Protein AF-0000000070992377 (afdb_homodimer)

Structure (mmCIF, N/CA/C/O backbone):
data_AF-0000000070992377-model_v1
#
loop_
_entity.id
_entity.type
_entity.pdbx_description
1 polymer 'GRF-type domain-containing protein'
#
loop_
_atom_site.group_PDB
_atom_site.id
_atom_site.type_symbol
_atom_site.label_atom_id
_atom_site.label_alt_id
_atom_site.label_comp_id
_atom_site.label_asym_id
_atom_site.label_entity_id
_atom_site.label_seq_id
_atom_site.pdbx_PDB_ins_code
_atom_site.Cartn_x
_atom_site.Cartn_y
_atom_site.Cartn_z
_atom_site.occupancy
_atom_site.B_iso_or_equiv
_atom_site.auth_seq_id
_atom_site.auth_comp_id
_atom_site.auth_asym_id
_atom_site.auth_atom_id
_atom_site.pdbx_PDB_model_num
ATOM 1 N N . MET A 1 1 ? 12.07 13.273 -3.123 1 28.05 1 MET A N 1
ATOM 2 C CA . MET A 1 1 ? 12.43 13.891 -1.848 1 28.05 1 MET A CA 1
ATOM 3 C C . MET A 1 1 ? 12.305 15.406 -1.925 1 28.05 1 MET A C 1
ATOM 5 O O . MET A 1 1 ? 13.133 16.078 -2.551 1 28.05 1 MET A O 1
ATOM 9 N N . THR A 1 2 ? 11.023 15.938 -2.123 1 35.53 2 THR A N 1
ATOM 10 C CA . THR A 1 2 ? 10.797 17.375 -2.232 1 35.53 2 THR A CA 1
ATOM 11 C C . THR A 1 2 ? 11.508 18.125 -1.11 1 35.53 2 THR A C 1
ATOM 13 O O . THR A 1 2 ? 11.422 17.734 0.056 1 35.53 2 THR A O 1
ATOM 16 N N . THR A 1 3 ? 12.57 18.781 -1.273 1 34.06 3 THR A N 1
ATOM 17 C CA . THR A 1 3 ? 13.352 19.625 -0.385 1 34.06 3 THR A CA 1
ATOM 18 C C . THR A 1 3 ? 12.492 20.75 0.182 1 34.06 3 THR A C 1
ATOM 20 O O . THR A 1 3 ? 12.023 21.625 -0.562 1 34.06 3 THR A O 1
ATOM 23 N N . ILE A 1 4 ? 11.578 20.578 1.104 1 41.09 4 ILE A N 1
ATOM 24 C CA . ILE A 1 4 ? 10.922 21.625 1.866 1 41.09 4 ILE A CA 1
ATOM 25 C C . ILE A 1 4 ? 11.906 22.75 2.143 1 41.09 4 ILE A C 1
ATOM 27 O O . ILE A 1 4 ? 13.062 22.516 2.482 1 41.09 4 ILE A O 1
ATOM 31 N N . PRO A 1 5 ? 11.711 23.938 1.721 1 43.41 5 PRO A N 1
ATOM 32 C CA . PRO A 1 5 ? 12.625 24.984 2.168 1 43.41 5 PRO A CA 1
ATOM 33 C C . PRO A 1 5 ? 13.023 24.844 3.635 1 43.41 5 PRO A C 1
ATOM 35 O O . PRO A 1 5 ? 12.164 24.641 4.496 1 43.41 5 PRO A O 1
ATOM 38 N N . ARG A 1 6 ? 14.188 24.219 3.922 1 46.28 6 ARG A N 1
ATOM 39 C CA . ARG A 1 6 ? 14.844 24.203 5.227 1 46.28 6 ARG A CA 1
ATOM 40 C C . ARG A 1 6 ? 14.773 25.578 5.887 1 46.28 6 ARG A C 1
ATOM 42 O O . ARG A 1 6 ? 15.43 26.531 5.434 1 46.28 6 ARG A O 1
ATOM 49 N N . ARG A 1 7 ? 13.594 26.172 6.297 1 50.59 7 ARG A N 1
ATOM 50 C CA . ARG A 1 7 ? 13.727 27.328 7.18 1 50.59 7 ARG A CA 1
ATOM 51 C C . ARG A 1 7 ? 15.062 27.312 7.91 1 50.59 7 ARG A C 1
ATOM 53 O O . ARG A 1 7 ? 15.57 26.25 8.266 1 50.59 7 ARG A O 1
ATOM 60 N N . LYS A 1 8 ? 15.852 28.359 7.766 1 54.19 8 LYS A N 1
ATOM 61 C CA . LYS A 1 8 ? 17.125 28.641 8.43 1 54.19 8 LYS A CA 1
ATOM 62 C C . LYS A 1 8 ? 17.109 28.094 9.859 1 54.19 8 LYS A C 1
ATOM 64 O O . LYS A 1 8 ? 16.438 28.641 10.734 1 54.19 8 LYS A O 1
ATOM 69 N N . THR A 1 9 ? 16.969 26.875 9.992 1 58.72 9 THR A N 1
ATOM 70 C CA . THR A 1 9 ? 17.109 26.359 11.352 1 58.72 9 THR A CA 1
ATOM 71 C C . THR A 1 9 ? 18.312 27.016 12.039 1 58.72 9 THR A C 1
ATOM 73 O O . THR A 1 9 ? 19.406 27.031 11.492 1 58.72 9 THR A O 1
ATOM 76 N N . SER A 1 10 ? 18 28.016 12.758 1 67.88 10 SER A N 1
ATOM 77 C CA . SER A 1 10 ? 19.016 28.656 13.586 1 67.88 10 SER A CA 1
ATOM 78 C C . SER A 1 10 ? 19.922 27.625 14.242 1 67.88 10 SER A C 1
ATOM 80 O O . SER A 1 10 ? 19.484 26.531 14.609 1 67.88 10 SER A O 1
ATOM 82 N N . PHE A 1 11 ? 21.188 27.766 13.992 1 79.19 11 PHE A N 1
ATOM 83 C CA . PHE A 1 11 ? 22.25 26.969 14.594 1 79.19 11 PHE A CA 1
ATOM 84 C C . PHE A 1 11 ? 22.406 27.297 16.078 1 79.19 11 PHE A C 1
ATOM 86 O O . PHE A 1 11 ? 22.531 28.469 16.453 1 79.19 11 PHE A O 1
ATOM 93 N N . HIS A 1 12 ? 21.953 26.297 16.922 1 90.38 12 HIS A N 1
ATOM 94 C CA . HIS A 1 12 ? 22.156 26.453 18.344 1 90.38 12 HIS A CA 1
ATOM 95 C C . HIS A 1 12 ? 23.297 25.562 18.844 1 90.38 12 HIS A C 1
ATOM 97 O O . HIS A 1 12 ? 23.641 24.578 18.203 1 90.38 12 HIS A O 1
ATOM 103 N N . ILE A 1 13 ? 23.969 26.016 19.859 1 93.88 13 ILE A N 1
ATOM 104 C CA . ILE A 1 13 ? 25 25.234 20.547 1 93.88 13 ILE A CA 1
ATOM 105 C C . ILE A 1 13 ? 24.422 24.641 21.828 1 93.88 13 ILE A C 1
ATOM 107 O O . ILE A 1 13 ? 23.766 25.344 22.609 1 93.88 13 ILE A O 1
ATOM 111 N N . CYS A 1 14 ? 24.594 23.344 21.938 1 95.62 14 CYS A N 1
ATOM 112 C CA . CYS A 1 14 ? 24.031 22.703 23.125 1 95.62 14 CYS A CA 1
ATOM 113 C C . CYS A 1 14 ? 24.922 22.891 24.328 1 95.62 14 CYS A C 1
ATOM 115 O O . CYS A 1 14 ? 25.891 23.672 24.281 1 95.62 14 CYS A O 1
ATOM 117 N N . LYS A 1 15 ? 24.531 22.25 25.5 1 95.19 15 LYS A N 1
ATOM 118 C CA . LYS A 1 15 ? 25.25 22.422 26.766 1 95.19 15 LYS A CA 1
ATOM 119 C C . LYS A 1 15 ? 26.625 21.781 26.703 1 95.19 15 LYS A C 1
ATOM 121 O O . LYS A 1 15 ? 27.516 22.125 27.484 1 95.19 15 LYS A O 1
ATOM 126 N N . CYS A 1 16 ? 26.859 20.828 25.781 1 95.31 16 CYS A N 1
ATOM 127 C CA . CYS A 1 16 ? 28.141 20.156 25.609 1 95.31 16 CYS A CA 1
ATOM 128 C C . CYS A 1 16 ? 29.109 21 24.812 1 95.31 16 CYS A C 1
ATOM 13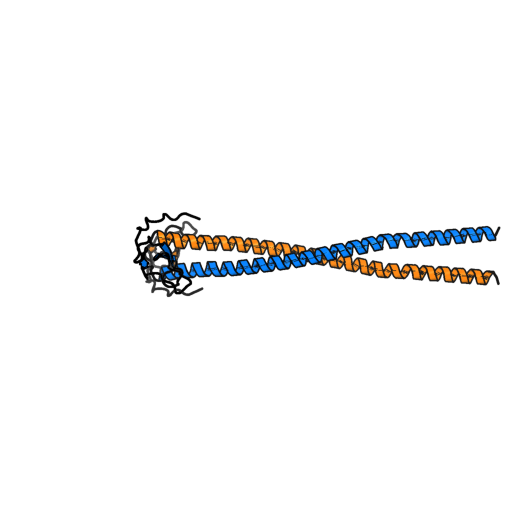0 O O . CYS A 1 16 ? 30.312 20.75 24.812 1 95.31 16 CYS A O 1
ATOM 132 N N . GLY A 1 17 ? 28.625 22.016 24.109 1 94.75 17 GLY A N 1
ATOM 133 C CA . GLY A 1 17 ? 29.469 22.875 23.297 1 94.75 17 GLY A CA 1
ATOM 134 C C . GLY A 1 17 ? 29.484 22.484 21.828 1 94.75 17 GLY A C 1
ATOM 135 O O . GLY A 1 17 ? 30.344 22.938 21.078 1 94.75 17 GLY A O 1
ATOM 136 N N . TYR A 1 18 ? 28.562 21.656 21.422 1 94.38 18 TYR A N 1
ATOM 137 C CA . TYR A 1 18 ? 28.484 21.219 20.047 1 94.38 18 TYR A CA 1
ATOM 138 C C . TYR A 1 18 ? 27.234 21.75 19.375 1 94.38 18 TYR A C 1
ATOM 140 O O . TYR A 1 18 ? 26.266 22.125 20.047 1 94.38 18 TYR A O 1
ATOM 148 N N . PRO A 1 19 ? 27.328 21.938 18.062 1 94.38 19 PRO A N 1
ATOM 149 C CA . PRO A 1 19 ? 26.094 22.297 17.344 1 94.38 19 PRO A CA 1
ATOM 150 C C . PRO A 1 19 ? 24.969 21.281 17.547 1 94.38 19 PRO A C 1
ATOM 152 O O . PRO A 1 19 ? 25.234 20.078 17.609 1 94.38 19 PRO A O 1
ATOM 155 N N . THR A 1 20 ? 23.734 21.734 17.656 1 95.19 20 THR A N 1
ATOM 156 C CA . THR A 1 20 ? 22.578 20.875 17.875 1 95.19 20 THR A CA 1
ATOM 157 C C . THR A 1 20 ? 22.188 20.156 16.578 1 95.19 20 THR A C 1
ATOM 159 O O . THR A 1 20 ? 22.625 20.547 15.492 1 95.19 20 THR A O 1
ATOM 162 N N . SER A 1 21 ? 21.5 19.047 16.75 1 93.81 21 SER A N 1
ATOM 163 C CA . SER A 1 21 ? 20.953 18.312 15.625 1 93.81 21 SER A CA 1
ATOM 164 C C . SER A 1 21 ? 19.484 18.656 15.422 1 93.81 21 SER A C 1
ATOM 166 O O . SER A 1 21 ? 18.75 18.859 16.391 1 93.81 21 SER A O 1
ATOM 168 N N . ASN A 1 22 ? 19.125 18.766 14.109 1 93.38 22 ASN A N 1
ATOM 169 C CA . ASN A 1 22 ? 17.719 18.938 13.758 1 93.38 22 ASN A CA 1
ATOM 170 C C . ASN A 1 22 ? 17.016 17.594 13.648 1 93.38 22 ASN A C 1
ATOM 172 O O . ASN A 1 22 ? 17.359 16.766 12.789 1 93.38 22 ASN A O 1
ATOM 176 N N . LEU A 1 23 ? 16.016 17.406 14.539 1 93.75 23 LEU A N 1
ATOM 177 C CA . LEU A 1 23 ? 15.289 16.141 14.586 1 93.75 23 LEU A CA 1
ATOM 178 C C . LEU A 1 23 ? 13.797 16.359 14.375 1 93.75 23 LEU A C 1
ATOM 180 O O . LEU A 1 23 ? 13.32 17.5 14.422 1 93.75 23 LEU A O 1
ATOM 184 N N . THR A 1 24 ? 13.109 15.297 14.086 1 94.88 24 THR A N 1
ATOM 185 C CA . THR A 1 24 ? 11.664 15.344 13.875 1 94.88 24 THR A CA 1
ATOM 186 C C . THR A 1 24 ? 10.945 14.43 14.859 1 94.88 24 THR A C 1
ATOM 188 O O . THR A 1 24 ? 11.344 13.273 15.055 1 94.88 24 THR A O 1
ATOM 191 N N . SER A 1 25 ? 9.969 14.93 15.531 1 95.06 25 SER A N 1
ATOM 192 C CA . SER A 1 25 ? 9.172 14.164 16.484 1 95.06 25 SER A CA 1
ATOM 193 C C . SER A 1 25 ? 8.18 13.25 15.758 1 95.06 25 SER A C 1
ATOM 195 O O . SER A 1 25 ? 7.559 13.656 14.773 1 95.06 25 SER A O 1
ATOM 197 N N . TRP A 1 26 ? 7.977 12.094 16.266 1 93.81 26 TRP A N 1
ATOM 198 C CA . TRP A 1 26 ? 7.074 11.117 15.68 1 93.81 26 TRP A CA 1
ATOM 199 C C . TRP A 1 26 ? 6.027 10.656 16.688 1 93.81 26 TRP A C 1
ATOM 201 O O . TRP A 1 26 ? 5.34 9.656 16.469 1 93.81 26 TRP A O 1
ATOM 211 N N . THR A 1 27 ? 5.902 11.43 17.734 1 94.25 27 THR A N 1
ATOM 212 C CA . THR A 1 27 ? 4.918 11.094 18.75 1 94.25 27 THR A CA 1
ATOM 213 C C . THR A 1 27 ? 3.523 11.547 18.328 1 94.25 27 THR A C 1
ATOM 215 O O . THR A 1 27 ? 3.385 12.445 17.5 1 94.25 27 THR A O 1
ATOM 218 N N . LYS A 1 28 ? 2.434 11.055 18.953 1 95.88 28 LYS A N 1
ATOM 219 C CA . LYS A 1 28 ? 1.05 11.414 18.672 1 95.88 28 LYS A CA 1
ATOM 220 C C . LYS A 1 28 ? 0.75 12.844 19.109 1 95.88 28 LYS A C 1
ATOM 222 O O . LYS A 1 28 ? -0.111 13.508 18.531 1 95.88 28 LYS A O 1
ATOM 227 N N . GLN A 1 29 ? 1.412 13.297 20.047 1 96.25 29 GLN A N 1
ATOM 228 C CA . GLN A 1 29 ? 1.166 14.617 20.625 1 96.25 29 GLN A CA 1
ATOM 229 C C . GLN A 1 29 ? 1.829 15.711 19.781 1 96.25 29 GLN A C 1
ATOM 231 O O . GLN A 1 29 ? 1.324 16.828 19.703 1 96.25 29 GLN A O 1
ATOM 236 N N . HIS A 1 30 ? 2.955 15.461 19.203 1 96.44 30 HIS A N 1
ATOM 237 C CA . HIS A 1 30 ? 3.701 16.422 18.391 1 96.44 30 HIS A CA 1
ATOM 238 C C . HIS A 1 30 ? 4.156 15.781 17.078 1 96.44 30 HIS A C 1
ATOM 240 O O . HIS A 1 30 ? 5.355 15.711 16.812 1 96.44 30 HIS A O 1
ATOM 246 N N . PRO A 1 31 ? 3.244 15.398 16.266 1 96.38 31 PRO A N 1
ATOM 247 C CA . PRO A 1 31 ? 3.611 14.648 15.062 1 96.38 31 PRO A CA 1
ATOM 248 C C . PRO A 1 31 ? 4.344 15.5 14.031 1 96.38 31 PRO A C 1
ATOM 250 O O . PRO A 1 31 ? 3.848 16.562 13.633 1 96.38 31 PRO A O 1
ATOM 253 N N . ARG A 1 32 ? 5.492 15.078 13.68 1 96.19 32 ARG A N 1
ATOM 254 C CA . ARG A 1 32 ? 6.277 15.625 12.578 1 96.19 32 ARG A CA 1
ATOM 255 C C . ARG A 1 32 ? 6.801 17.016 12.914 1 96.19 32 ARG A C 1
ATOM 257 O O . ARG A 1 32 ? 7.152 17.781 12.016 1 96.19 32 ARG A O 1
ATOM 264 N N . ARG A 1 33 ? 6.723 17.375 14.188 1 95.69 33 ARG A N 1
ATOM 265 C CA . ARG A 1 33 ? 7.246 18.672 14.617 1 95.69 33 ARG A CA 1
ATOM 266 C C . ARG A 1 33 ? 8.766 18.625 14.742 1 95.69 33 ARG A C 1
ATOM 268 O O . ARG A 1 33 ? 9.32 17.688 15.312 1 95.69 33 ARG A O 1
ATOM 275 N N . ARG A 1 34 ? 9.336 19.641 14.312 1 94.75 34 ARG A N 1
ATOM 276 C CA . ARG A 1 34 ? 10.797 19.672 14.336 1 94.75 34 ARG A CA 1
ATOM 277 C C . ARG A 1 34 ? 11.312 20.297 15.633 1 94.75 34 ARG A C 1
ATOM 279 O O . ARG A 1 34 ? 10.672 21.188 16.188 1 94.75 34 ARG A O 1
ATOM 286 N N . PHE A 1 35 ? 12.461 19.734 16.047 1 95.06 35 PHE A N 1
ATOM 287 C CA . PHE A 1 35 ? 13.109 20.266 17.234 1 95.06 35 PHE A CA 1
ATOM 288 C C . PHE A 1 35 ? 14.625 20.094 17.156 1 95.06 35 PHE A C 1
ATOM 290 O O . PHE A 1 35 ? 15.125 19.344 16.312 1 95.06 35 PHE A O 1
ATOM 297 N N . GLN A 1 36 ? 15.32 20.844 17.875 1 95.75 36 GLN A N 1
ATOM 298 C CA . GLN A 1 36 ? 16.781 20.766 18 1 95.75 36 GLN A CA 1
ATOM 299 C C . GLN A 1 36 ? 17.172 20.141 19.328 1 95.75 36 GLN A C 1
ATOM 301 O O . GLN A 1 36 ? 16.562 20.422 20.359 1 95.75 36 GLN A O 1
ATOM 306 N N . ALA A 1 37 ? 18.141 19.266 19.188 1 95.44 37 ALA A N 1
ATOM 307 C CA . ALA A 1 37 ? 18.641 18.594 20.391 1 95.44 37 ALA A CA 1
ATOM 308 C C . ALA A 1 37 ? 20.125 18.266 20.266 1 95.44 37 ALA A C 1
ATOM 310 O O . ALA A 1 37 ? 20.719 18.469 19.203 1 95.44 37 ALA A O 1
ATOM 311 N N . CYS A 1 38 ? 20.562 17.828 21.438 1 95.94 38 CYS A N 1
ATOM 312 C CA . CYS A 1 38 ? 21.953 17.422 21.484 1 95.94 38 CYS A CA 1
ATOM 313 C C . CYS A 1 38 ? 22.234 16.328 20.453 1 95.94 38 CYS A C 1
ATOM 315 O O . CYS A 1 38 ? 21.375 15.492 20.188 1 95.94 38 CYS A O 1
ATOM 317 N N . GLN A 1 39 ? 23.406 16.422 19.938 1 93.31 39 GLN A N 1
ATOM 318 C CA . GLN A 1 39 ? 23.766 15.453 18.906 1 93.31 39 GLN A CA 1
ATOM 319 C C . GLN A 1 39 ? 23.766 14.031 19.469 1 93.31 39 GLN A C 1
ATOM 321 O O . GLN A 1 39 ? 23.672 13.062 18.703 1 93.31 39 GLN A O 1
ATOM 326 N N . PHE A 1 40 ? 23.828 13.867 20.734 1 93.19 40 PHE A N 1
ATOM 327 C CA . PHE A 1 40 ? 23.828 12.555 21.359 1 93.19 40 PHE A CA 1
ATOM 328 C C . PHE A 1 40 ? 22.422 12.148 21.766 1 93.19 40 PHE A C 1
ATOM 330 O O . PHE A 1 40 ? 22.234 11.156 22.469 1 93.19 40 PHE A O 1
ATOM 337 N N . TYR A 1 41 ? 21.484 12.914 21.391 1 93.88 41 TYR A N 1
ATOM 338 C CA . TYR A 1 41 ? 20.078 12.594 21.609 1 93.88 41 TYR A CA 1
ATOM 339 C C . TYR A 1 41 ? 19.641 11.406 20.75 1 93.88 41 TYR A C 1
ATOM 341 O O . TYR A 1 41 ? 19.859 11.406 19.531 1 93.88 41 TYR A O 1
ATOM 349 N N . GLU A 1 42 ? 19.125 10.438 21.344 1 91 42 GLU A N 1
ATOM 350 C CA . GLU A 1 42 ? 18.594 9.281 20.625 1 91 42 GLU A CA 1
ATOM 351 C C . GLU A 1 42 ? 17.094 9.109 20.875 1 91 42 GLU A C 1
ATOM 353 O O . GLU A 1 42 ? 16.688 8.758 21.984 1 91 42 GLU A O 1
ATOM 358 N N . GLN A 1 43 ? 16.219 9.328 19.859 1 86.5 43 GLN A N 1
ATOM 359 C CA . GLN A 1 43 ? 14.766 9.352 19.969 1 86.5 43 GLN A CA 1
ATOM 360 C C . GLN A 1 43 ? 14.227 7.988 20.391 1 86.5 43 GLN A C 1
ATOM 362 O O . GLN A 1 43 ? 13.25 7.906 21.141 1 86.5 43 GLN A O 1
ATOM 367 N N . ASP A 1 44 ? 14.852 6.961 19.969 1 87.06 44 ASP A N 1
ATOM 368 C CA . ASP A 1 44 ? 14.336 5.617 20.203 1 87.06 44 ASP A CA 1
ATOM 369 C C . ASP A 1 44 ? 14.93 5.027 21.484 1 87.06 44 ASP A C 1
ATOM 371 O O . ASP A 1 44 ? 14.656 3.877 21.828 1 87.06 44 ASP A O 1
ATOM 375 N N . THR A 1 45 ? 15.75 5.785 22.109 1 88.31 45 THR A N 1
ATOM 376 C CA . THR A 1 45 ? 16.375 5.336 23.359 1 88.31 45 THR A CA 1
ATOM 377 C C . THR A 1 45 ? 16.156 6.352 24.469 1 88.31 45 THR A C 1
ATOM 379 O O . THR A 1 45 ? 15.469 7.359 24.281 1 88.31 45 THR A O 1
ATOM 382 N N . ASP A 1 46 ? 16.641 6.004 25.688 1 89 46 ASP A N 1
ATOM 383 C CA . ASP A 1 46 ? 16.516 6.914 26.828 1 89 46 ASP A CA 1
ATOM 384 C C . ASP A 1 46 ? 17.672 7.91 26.859 1 89 46 ASP A C 1
ATOM 386 O O . ASP A 1 46 ? 17.75 8.758 27.75 1 89 46 ASP A O 1
ATOM 390 N N . SER A 1 47 ? 18.484 7.934 25.906 1 90.44 47 SER A N 1
ATOM 391 C CA . SER A 1 47 ? 19.625 8.844 25.875 1 90.44 47 SER A CA 1
ATOM 392 C C . SER A 1 47 ? 19.219 10.211 25.344 1 90.44 47 SER A C 1
ATOM 394 O O . SER A 1 47 ? 18.719 10.328 24.219 1 90.44 47 SER A O 1
ATOM 396 N N . ARG A 1 48 ? 19.5 11.266 26.219 1 91.5 48 ARG A N 1
ATOM 397 C CA . ARG A 1 48 ? 19.078 12.609 25.844 1 91.5 48 ARG A CA 1
ATOM 398 C C . ARG A 1 48 ? 20.281 13.547 25.734 1 91.5 48 ARG A C 1
ATOM 400 O O . ARG A 1 48 ? 20.109 14.758 25.562 1 91.5 48 ARG A O 1
ATOM 407 N N . GLY A 1 49 ? 21.453 12.969 25.828 1 93.25 49 GLY A N 1
ATOM 408 C CA . GLY A 1 49 ? 22.641 13.805 25.812 1 93.25 49 GLY A CA 1
ATOM 409 C C . GLY A 1 49 ? 22.688 14.766 27 1 93.25 49 GLY A C 1
ATOM 410 O O . GLY A 1 49 ? 22.594 14.352 28.141 1 93.25 49 GLY A O 1
ATOM 411 N N . CYS A 1 50 ? 22.922 16.031 26.703 1 95.75 50 CYS A N 1
ATOM 412 C CA . CYS A 1 50 ? 23 17.016 27.766 1 95.75 50 CYS A CA 1
ATOM 413 C C . CYS A 1 50 ? 21.609 17.562 28.109 1 95.75 50 CYS A C 1
ATOM 415 O O . CYS A 1 50 ? 21.5 18.594 28.781 1 95.75 50 CYS A O 1
ATOM 417 N N . ASP A 1 51 ? 20.531 17.109 27.5 1 93.38 51 ASP A N 1
ATOM 418 C CA . ASP A 1 51 ? 19.125 17.422 27.766 1 93.38 51 ASP A CA 1
ATOM 419 C C . ASP A 1 51 ? 18.75 18.766 27.141 1 93.38 51 ASP A C 1
ATOM 421 O O . ASP A 1 51 ? 17.781 19.406 27.562 1 93.38 51 ASP A O 1
ATOM 425 N N . PHE A 1 52 ? 19.719 19.219 26.266 1 95.25 52 PHE A N 1
ATOM 426 C CA . PHE A 1 52 ? 19.297 20.391 25.5 1 95.25 52 PHE A CA 1
ATOM 427 C C . PHE A 1 52 ? 18.125 20.047 24.578 1 95.25 52 PHE A C 1
ATOM 429 O O . PHE A 1 52 ? 18.156 19.031 23.891 1 95.25 52 PHE A O 1
ATOM 436 N N . PHE A 1 53 ? 17.078 20.922 24.641 1 95.25 53 PHE A N 1
ATOM 437 C CA . PHE A 1 53 ? 15.906 20.672 23.828 1 95.25 53 PHE A CA 1
ATOM 438 C C . PHE A 1 53 ? 15.203 21.969 23.469 1 95.25 53 PHE A C 1
ATOM 440 O O . PHE A 1 53 ? 14.922 22.797 24.344 1 95.25 53 PHE A O 1
ATOM 447 N N . LYS A 1 54 ? 14.969 22.141 22.109 1 95.19 54 LYS A N 1
ATOM 448 C CA . LYS A 1 54 ? 14.266 23.344 21.656 1 95.19 54 LYS A CA 1
ATOM 449 C C . LYS A 1 54 ? 13.398 23.031 20.438 1 95.19 54 LYS A C 1
ATOM 451 O O . LYS A 1 54 ? 13.898 22.531 19.422 1 95.19 54 LYS A O 1
ATOM 456 N N . TRP A 1 55 ? 12.133 23.531 20.641 1 94.56 55 TRP A N 1
ATOM 457 C CA . TRP A 1 55 ? 11.25 23.359 19.5 1 94.56 55 TRP A CA 1
ATOM 458 C C . TRP A 1 55 ? 11.57 24.375 18.406 1 94.56 55 TRP A C 1
ATOM 460 O O . TRP A 1 55 ? 11.836 25.547 18.688 1 94.56 55 TRP A O 1
ATOM 470 N N . VAL A 1 56 ? 11.555 23.812 17.203 1 92.94 56 VAL A N 1
ATOM 471 C CA . VAL A 1 56 ? 11.758 24.688 16.031 1 92.94 56 VAL A CA 1
ATOM 472 C C . VAL A 1 56 ? 10.414 25.219 15.555 1 92.94 56 VAL A C 1
ATOM 474 O O . VAL A 1 56 ? 10.289 26.406 15.25 1 92.94 56 VAL A O 1
ATOM 477 N N . ASP A 1 57 ? 9.383 24.422 15.555 1 93.06 57 ASP A N 1
ATOM 478 C CA . ASP A 1 57 ? 8.078 24.75 14.984 1 93.06 57 ASP A CA 1
ATOM 479 C C . ASP A 1 57 ? 7.062 25.047 16.078 1 93.06 57 ASP A C 1
ATOM 481 O O . ASP A 1 57 ? 7.238 24.625 17.234 1 93.06 57 ASP A O 1
ATOM 485 N N . ILE A 1 58 ? 6.027 25.75 15.586 1 91.31 58 ILE A N 1
ATOM 486 C CA . ILE A 1 58 ? 4.938 26.031 16.516 1 91.31 58 ILE A CA 1
ATOM 487 C C . ILE A 1 58 ? 4.137 24.766 16.781 1 91.31 58 ILE A C 1
ATOM 489 O O . ILE A 1 58 ? 4.234 23.797 16.031 1 91.31 58 ILE A O 1
ATOM 493 N N . GLU A 1 59 ? 3.395 24.891 17.875 1 92.81 59 GLU A N 1
ATOM 494 C CA . GLU A 1 59 ? 2.559 23.734 18.219 1 92.81 59 GLU A CA 1
ATOM 495 C C . GLU A 1 59 ? 1.368 23.625 17.281 1 92.81 59 GLU A C 1
ATOM 497 O O . GLU A 1 59 ? 0.774 24.625 16.891 1 92.81 59 GLU A O 1
ATOM 502 N N . MET A 1 60 ? 0.969 22.5 17 1 93.62 60 MET A N 1
ATOM 503 C CA . MET A 1 60 ? -0.187 22.234 16.141 1 93.62 60 MET A CA 1
ATOM 504 C C . MET A 1 60 ? -1.48 22.281 16.953 1 93.62 60 MET A C 1
ATOM 506 O O . MET A 1 60 ? -1.482 21.984 18.141 1 93.62 60 MET A O 1
ATOM 510 N N . THR A 1 61 ? -2.551 22.625 16.188 1 93.31 61 THR A N 1
ATOM 511 C CA . THR A 1 61 ? -3.869 22.516 16.797 1 93.31 61 THR A CA 1
ATOM 512 C C . THR A 1 61 ? -4.305 21.062 16.906 1 93.31 61 THR A C 1
ATOM 514 O O . THR A 1 61 ? -3.693 20.172 16.312 1 93.31 61 THR A O 1
ATOM 517 N N . GLU A 1 62 ? -5.305 20.891 17.719 1 93.44 62 GLU A N 1
ATOM 518 C CA . GLU A 1 62 ? -5.773 19.516 17.953 1 93.44 62 GLU A CA 1
ATOM 519 C C . GLU A 1 62 ? -6.215 18.859 16.641 1 93.44 62 GLU A C 1
ATOM 521 O O . GLU A 1 62 ? -5.855 17.719 16.375 1 93.44 62 GLU A O 1
ATOM 526 N N . TRP A 1 63 ? -7.078 19.594 15.844 1 93.19 63 TRP A N 1
ATOM 527 C CA . TRP A 1 63 ? -7.551 19.016 14.586 1 93.19 63 TRP A CA 1
ATOM 528 C C . TRP A 1 63 ? -6.379 18.703 13.664 1 93.19 63 TRP A C 1
ATOM 530 O O . TRP A 1 63 ? -6.398 17.688 12.953 1 93.19 63 TRP A O 1
ATOM 540 N N . GLN A 1 64 ? -5.375 19.547 13.672 1 94.56 64 GLN A N 1
ATOM 541 C CA . GLN A 1 64 ? -4.211 19.297 12.828 1 94.56 64 GLN A CA 1
ATOM 542 C C . GLN A 1 64 ? -3.467 18.047 13.266 1 94.56 64 GLN A C 1
ATOM 544 O O . GLN A 1 64 ? -2.99 17.281 12.422 1 94.56 64 GLN A O 1
ATOM 549 N N . LYS A 1 65 ? -3.348 17.859 14.539 1 95.94 65 LYS A N 1
ATOM 550 C CA . LYS A 1 65 ? -2.75 16.641 15.07 1 95.94 65 LYS A CA 1
ATOM 551 C C . LYS A 1 65 ? -3.52 15.406 14.609 1 95.94 65 LYS A C 1
ATOM 553 O O . LYS A 1 65 ? -2.92 14.414 14.195 1 95.94 65 LYS A O 1
ATOM 558 N N . ASP A 1 66 ? -4.766 15.578 14.727 1 95.56 66 ASP A N 1
ATOM 559 C CA . ASP A 1 66 ? -5.617 14.453 14.336 1 95.56 66 ASP A CA 1
ATOM 560 C C . ASP A 1 66 ? -5.402 14.086 12.875 1 95.56 66 ASP A C 1
ATOM 562 O O . ASP A 1 66 ? -5.293 12.906 12.539 1 95.56 66 ASP A O 1
ATOM 566 N N . VAL A 1 67 ? -5.367 15.141 12.055 1 96.5 67 VAL A N 1
ATOM 567 C CA . VAL A 1 67 ? -5.188 14.914 10.625 1 96.5 67 VAL A CA 1
ATOM 568 C C . VAL A 1 67 ? -3.842 14.227 10.375 1 96.5 67 VAL A C 1
ATOM 570 O O . VAL A 1 67 ? -3.771 13.219 9.664 1 96.5 67 VAL A O 1
ATOM 573 N N . THR A 1 68 ? -2.814 14.742 10.906 1 97.5 68 THR A N 1
ATOM 574 C CA . THR A 1 68 ? -1.468 14.227 10.695 1 97.5 68 THR A CA 1
ATOM 575 C C . THR A 1 68 ? -1.354 12.789 11.211 1 97.5 68 THR A C 1
ATOM 577 O O . THR A 1 68 ? -0.84 11.914 10.516 1 97.5 68 THR A O 1
ATOM 580 N N . ASN A 1 69 ? -1.886 12.531 12.391 1 97.75 69 ASN A N 1
ATOM 581 C CA . ASN A 1 69 ? -1.845 11.188 12.977 1 97.75 69 ASN A CA 1
ATOM 582 C C . ASN A 1 69 ? -2.631 10.188 12.133 1 97.75 69 ASN A C 1
ATOM 584 O O . ASN A 1 69 ? -2.217 9.039 11.977 1 97.75 69 ASN A O 1
ATOM 588 N N . SER A 1 70 ? -3.742 10.594 11.641 1 97.88 70 SER A N 1
ATOM 589 C CA . SER A 1 70 ? -4.555 9.719 10.805 1 97.88 70 SER A CA 1
ATOM 590 C C . SER A 1 70 ? -3.82 9.344 9.523 1 97.88 70 SER A C 1
ATOM 592 O O . SER A 1 70 ? -3.818 8.18 9.109 1 97.88 70 SER A O 1
ATOM 594 N N . LEU A 1 71 ? -3.244 10.375 8.953 1 97.62 71 LEU A N 1
ATOM 595 C CA . LEU A 1 71 ? -2.502 10.133 7.719 1 97.62 71 LEU A CA 1
ATOM 596 C C . LEU A 1 71 ? -1.318 9.203 7.973 1 97.62 71 LEU A C 1
ATOM 598 O O . LEU A 1 71 ? -1.06 8.297 7.184 1 97.62 71 LEU A O 1
ATOM 602 N N . MET A 1 72 ? -0.654 9.438 9.031 1 97.81 72 MET A N 1
ATOM 603 C CA . MET A 1 72 ? 0.465 8.562 9.383 1 97.81 72 MET A CA 1
ATOM 604 C C . MET A 1 72 ? -0.007 7.133 9.602 1 97.81 72 MET A C 1
ATOM 606 O O . MET A 1 72 ? 0.662 6.184 9.195 1 97.81 72 MET A O 1
ATOM 610 N N . ALA A 1 73 ? -1.075 6.961 10.25 1 97.94 73 ALA A N 1
ATOM 611 C CA . ALA A 1 73 ? -1.644 5.633 10.461 1 97.94 73 ALA A CA 1
ATOM 612 C C . ALA A 1 73 ? -1.988 4.965 9.133 1 97.94 73 ALA A C 1
ATOM 614 O O . ALA A 1 73 ? -1.746 3.77 8.953 1 97.94 73 ALA A O 1
ATOM 615 N N . ASP A 1 74 ? -2.564 5.688 8.219 1 98.06 74 ASP A N 1
ATOM 616 C CA . ASP A 1 74 ? -2.891 5.168 6.891 1 98.06 74 ASP A CA 1
ATOM 617 C C . ASP A 1 74 ? -1.64 4.66 6.18 1 98.06 74 ASP A C 1
ATOM 619 O O . ASP A 1 74 ? -1.648 3.572 5.598 1 98.06 74 ASP A O 1
ATOM 623 N N . VAL A 1 75 ? -0.667 5.527 6.254 1 97.88 75 VAL A N 1
ATOM 624 C CA . VAL A 1 75 ? 0.59 5.172 5.605 1 97.88 75 VAL A CA 1
ATOM 625 C C . VAL A 1 75 ? 1.115 3.859 6.18 1 97.88 75 VAL A C 1
ATOM 627 O O . VAL A 1 75 ? 1.522 2.965 5.438 1 97.88 75 VAL A O 1
ATOM 630 N N . ASN A 1 76 ? 1.099 3.695 7.465 1 97.25 76 ASN A N 1
ATOM 631 C CA . ASN A 1 76 ? 1.619 2.504 8.125 1 97.25 76 ASN A CA 1
ATOM 632 C C . ASN A 1 76 ? 0.781 1.271 7.805 1 97.25 76 ASN A C 1
ATOM 634 O O . ASN A 1 76 ? 1.323 0.187 7.582 1 97.25 76 ASN A O 1
ATOM 638 N N . MET A 1 77 ? -0.469 1.438 7.801 1 97.94 77 MET A N 1
ATOM 639 C CA . MET A 1 77 ? -1.353 0.322 7.48 1 97.94 77 MET A CA 1
ATOM 640 C C . MET A 1 77 ? -1.125 -0.156 6.051 1 97.94 77 MET A C 1
ATOM 642 O O . MET A 1 77 ? -1.076 -1.36 5.793 1 97.94 77 MET A O 1
ATOM 646 N N . GLN A 1 78 ? -0.977 0.809 5.172 1 98.31 78 GLN A N 1
ATOM 647 C CA . GLN A 1 78 ? -0.737 0.455 3.777 1 98.31 78 GLN A CA 1
ATOM 648 C C . GLN A 1 78 ? 0.612 -0.239 3.609 1 98.31 78 GLN A C 1
ATOM 650 O O . GLN A 1 78 ? 0.753 -1.142 2.781 1 98.31 78 GLN A O 1
ATOM 655 N N . LYS A 1 79 ? 1.572 0.144 4.348 1 98.06 79 LYS A N 1
ATOM 656 C CA . LYS A 1 79 ? 2.877 -0.51 4.305 1 98.06 79 LYS A CA 1
ATOM 657 C C . LYS A 1 79 ? 2.77 -1.976 4.715 1 98.06 79 LYS A C 1
ATOM 659 O O . LYS A 1 79 ? 3.363 -2.85 4.078 1 98.06 79 LYS A O 1
ATOM 664 N N . ILE A 1 80 ? 2.023 -2.172 5.738 1 98.25 80 ILE A N 1
ATOM 665 C CA . ILE A 1 80 ? 1.813 -3.541 6.195 1 98.25 80 ILE A CA 1
ATOM 666 C C . ILE A 1 80 ? 1.107 -4.348 5.109 1 98.25 80 ILE A C 1
ATOM 668 O O . ILE A 1 80 ? 1.512 -5.469 4.797 1 98.25 80 ILE A O 1
ATOM 672 N N . GLU A 1 81 ? 0.086 -3.824 4.543 1 98.12 81 GLU A N 1
ATOM 673 C CA . GLU A 1 81 ? -0.652 -4.496 3.479 1 98.12 81 GLU A CA 1
ATOM 674 C C . GLU A 1 81 ? 0.252 -4.809 2.291 1 98.12 81 GLU A C 1
ATOM 676 O O . GLU A 1 81 ? 0.184 -5.898 1.722 1 98.12 81 GLU A O 1
ATOM 681 N N . LEU A 1 82 ? 0.975 -3.871 1.977 1 98.12 82 LEU A N 1
ATOM 682 C CA . LEU A 1 82 ? 1.896 -4.066 0.863 1 98.12 82 LEU A CA 1
ATOM 683 C C . LEU A 1 82 ? 2.852 -5.223 1.146 1 98.12 82 LEU A C 1
ATOM 685 O O . LEU A 1 82 ? 3.1 -6.055 0.271 1 98.12 82 LEU A O 1
ATOM 689 N N . ARG A 1 83 ? 3.357 -5.238 2.295 1 98 83 ARG A N 1
ATOM 690 C CA . ARG A 1 83 ? 4.266 -6.316 2.676 1 98 83 ARG A CA 1
ATOM 691 C C . ARG A 1 83 ? 3.572 -7.672 2.588 1 98 83 ARG A C 1
ATOM 693 O O . ARG A 1 83 ? 4.145 -8.633 2.072 1 98 83 ARG A O 1
ATOM 700 N N . MET A 1 84 ? 2.377 -7.73 3.062 1 98.5 84 MET A N 1
ATOM 701 C CA . MET A 1 84 ? 1.627 -8.984 3.039 1 98.5 84 MET A CA 1
ATOM 702 C C . MET A 1 84 ? 1.361 -9.43 1.606 1 98.5 84 MET A C 1
ATOM 704 O O . MET A 1 84 ? 1.507 -10.609 1.283 1 98.5 84 MET A O 1
ATOM 708 N N . LEU A 1 85 ? 1.047 -8.539 0.781 1 98.25 85 LEU A N 1
ATOM 709 C CA . LEU A 1 85 ? 0.761 -8.867 -0.611 1 98.25 85 LEU A CA 1
ATOM 710 C C . LEU A 1 85 ? 2.023 -9.328 -1.33 1 98.25 85 LEU A C 1
ATOM 712 O O . LEU A 1 85 ? 1.973 -10.242 -2.156 1 98.25 85 LEU A O 1
ATOM 716 N N . LYS A 1 86 ? 3.088 -8.711 -1.035 1 98.62 86 LYS A N 1
ATOM 717 C CA . LYS A 1 86 ? 4.355 -9.109 -1.639 1 98.62 86 LYS A CA 1
ATOM 718 C C . LYS A 1 86 ? 4.738 -10.531 -1.223 1 98.62 86 LYS A C 1
ATOM 720 O O . LYS A 1 86 ? 5.242 -11.305 -2.037 1 98.62 86 LYS A O 1
ATOM 725 N N . MET A 1 87 ? 4.477 -10.836 -0.024 1 98.62 87 MET A N 1
ATOM 726 C CA . MET A 1 87 ? 4.738 -12.188 0.451 1 98.62 87 MET A CA 1
ATOM 727 C C . MET A 1 87 ? 3.824 -13.195 -0.238 1 98.62 87 MET A C 1
ATOM 729 O O . MET A 1 87 ? 4.27 -14.273 -0.642 1 98.62 87 MET A O 1
ATOM 733 N N . GLU A 1 88 ? 2.566 -12.867 -0.314 1 98.56 88 GLU A N 1
ATOM 734 C CA . GLU A 1 88 ? 1.636 -13.742 -1.018 1 98.56 88 GLU A CA 1
ATOM 735 C C . GLU A 1 88 ? 2.072 -13.969 -2.463 1 98.56 88 GLU A C 1
ATOM 737 O O . GLU A 1 88 ? 2.023 -15.094 -2.965 1 98.56 88 GLU A O 1
ATOM 742 N N . LEU A 1 89 ? 2.449 -12.922 -3.072 1 98.62 89 LEU A N 1
ATOM 743 C CA . LEU A 1 89 ? 2.895 -13.008 -4.457 1 98.62 89 LEU A CA 1
ATOM 744 C C . LEU A 1 89 ? 4.094 -13.945 -4.582 1 98.62 89 LEU A C 1
ATOM 746 O O . LEU A 1 89 ? 4.152 -14.773 -5.496 1 98.62 89 LEU A O 1
ATOM 750 N N . ALA A 1 90 ? 5 -13.75 -3.721 1 98.62 90 ALA A N 1
ATOM 751 C CA . ALA A 1 90 ? 6.168 -14.625 -3.727 1 98.62 90 ALA A CA 1
ATOM 752 C C . ALA A 1 90 ? 5.766 -16.094 -3.543 1 98.62 90 ALA A C 1
ATOM 754 O O . ALA A 1 90 ? 6.293 -16.969 -4.223 1 98.62 90 ALA A O 1
ATOM 755 N N . ASP A 1 91 ? 4.832 -16.328 -2.654 1 98.62 91 ASP A N 1
ATOM 756 C CA . ASP A 1 91 ? 4.355 -17.688 -2.402 1 98.62 91 ASP A CA 1
ATOM 757 C C . ASP A 1 91 ? 3.701 -18.281 -3.648 1 98.62 91 ASP A C 1
ATOM 759 O O . ASP A 1 91 ? 3.984 -19.422 -4.023 1 98.62 91 ASP A O 1
ATOM 763 N N . VAL A 1 92 ? 2.883 -17.484 -4.246 1 98.69 92 VAL A N 1
ATOM 764 C CA . VAL A 1 92 ? 2.146 -17.984 -5.41 1 98.69 92 VAL A CA 1
ATOM 765 C C . VAL A 1 92 ? 3.111 -18.203 -6.57 1 98.69 92 VAL A C 1
ATOM 767 O O . VAL A 1 92 ? 2.963 -19.172 -7.328 1 98.69 92 VAL A O 1
ATOM 770 N N . LYS A 1 93 ? 4.078 -17.453 -6.727 1 98.62 93 LYS A N 1
ATOM 771 C CA . LYS A 1 93 ? 5.09 -17.641 -7.758 1 98.62 93 LYS A CA 1
ATOM 772 C C . LYS A 1 93 ? 5.879 -18.922 -7.52 1 98.62 93 LYS A C 1
ATOM 774 O O . LYS A 1 93 ? 6.203 -19.641 -8.469 1 98.62 93 LYS A O 1
ATOM 779 N N . GLY A 1 94 ? 6.148 -19.156 -6.262 1 98.62 94 GLY A N 1
ATOM 780 C CA . GLY A 1 94 ? 6.781 -20.422 -5.922 1 98.62 94 GLY A CA 1
ATOM 781 C C . GLY A 1 94 ? 5.949 -21.625 -6.297 1 98.62 94 GLY A C 1
ATOM 782 O O . GLY A 1 94 ? 6.465 -22.594 -6.871 1 98.62 94 GLY A O 1
ATOM 783 N N . GLU A 1 95 ? 4.711 -21.609 -5.965 1 98.25 95 GLU A N 1
ATOM 784 C CA . GLU A 1 95 ? 3.801 -22.688 -6.324 1 98.25 95 GLU A CA 1
ATOM 785 C C . GLU A 1 95 ? 3.746 -22.875 -7.836 1 98.25 95 GLU A C 1
ATOM 787 O O . GLU A 1 95 ? 3.752 -24.016 -8.32 1 98.25 95 GLU A O 1
ATOM 792 N N . LYS A 1 96 ? 3.668 -21.797 -8.531 1 98.56 96 LYS A N 1
ATOM 793 C CA . LYS A 1 96 ? 3.672 -21.844 -9.992 1 98.56 96 LYS A CA 1
ATOM 794 C C . LYS A 1 96 ? 4.934 -22.531 -10.508 1 98.56 96 LYS A C 1
ATOM 796 O O . LYS A 1 96 ? 4.871 -23.359 -11.422 1 98.56 96 LYS A O 1
ATOM 801 N N . GLY A 1 97 ? 6.008 -22.203 -9.953 1 98 97 GLY A N 1
ATOM 802 C CA . GLY A 1 97 ? 7.258 -22.844 -10.344 1 98 97 GLY A CA 1
ATOM 803 C C . GLY A 1 97 ? 7.258 -24.344 -10.109 1 98 97 GLY A C 1
ATOM 804 O O . GLY A 1 97 ? 7.746 -25.094 -10.953 1 98 97 GLY A O 1
ATOM 805 N N . CYS A 1 98 ? 6.734 -24.766 -9 1 97.56 98 CYS A N 1
ATOM 806 C CA . CYS A 1 98 ? 6.645 -26.188 -8.695 1 97.56 98 CYS A CA 1
ATOM 807 C C . CYS A 1 98 ? 5.762 -26.906 -9.703 1 97.56 98 CYS A C 1
ATOM 809 O O . CYS A 1 98 ? 6.102 -28 -10.164 1 97.56 98 CYS A O 1
ATOM 811 N N . LEU A 1 99 ? 4.723 -26.219 -10.055 1 97.94 99 LEU A N 1
ATOM 812 C CA . LEU A 1 99 ? 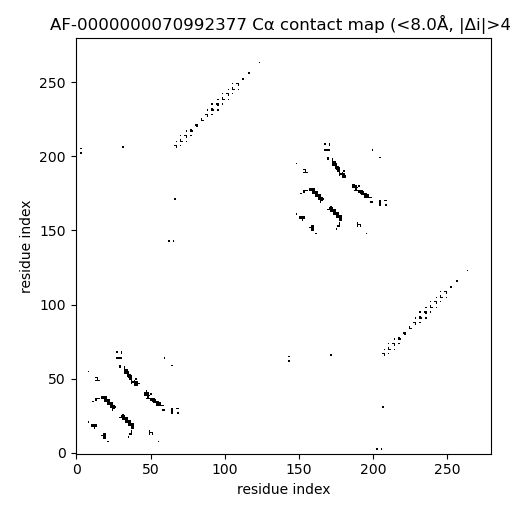3.811 -26.781 -11.039 1 97.94 99 LEU A CA 1
ATOM 813 C C . LEU A 1 99 ? 4.477 -26.891 -12.406 1 97.94 99 LEU A C 1
ATOM 815 O O . LEU A 1 99 ? 4.27 -27.859 -13.133 1 97.94 99 LEU A O 1
ATOM 819 N N . GLU A 1 100 ? 5.207 -25.906 -12.727 1 97.62 100 GLU A N 1
ATOM 820 C CA . GLU A 1 100 ? 5.93 -25.922 -14 1 97.62 100 GLU A CA 1
ATOM 821 C C . GLU A 1 100 ? 6.91 -27.078 -14.062 1 97.62 100 GLU A C 1
ATOM 823 O O . GLU A 1 100 ? 7.016 -27.766 -15.086 1 97.62 100 GLU A O 1
ATOM 828 N N . LEU A 1 101 ? 7.621 -27.344 -13.008 1 97.62 101 LEU A N 1
ATOM 829 C CA . LEU A 1 101 ? 8.555 -28.469 -12.945 1 97.62 101 LEU A CA 1
ATOM 830 C C . LEU A 1 101 ? 7.816 -29.797 -13.086 1 97.62 101 LEU A C 1
ATOM 832 O O . LEU A 1 101 ? 8.266 -30.688 -13.812 1 97.62 101 LEU A O 1
ATOM 836 N N . GLU A 1 102 ? 6.719 -29.922 -12.414 1 97.81 102 GLU A N 1
ATOM 837 C CA . GLU A 1 102 ? 5.91 -31.125 -12.531 1 97.81 102 GLU A CA 1
ATOM 838 C C . GLU A 1 102 ? 5.426 -31.328 -13.961 1 97.81 102 GLU A C 1
ATOM 840 O O . GLU A 1 102 ? 5.449 -32.469 -14.477 1 97.81 102 GLU A O 1
ATOM 845 N N . ASN A 1 103 ? 4.973 -30.234 -14.492 1 97.81 103 ASN A N 1
ATOM 846 C CA . ASN A 1 103 ? 4.504 -30.281 -15.867 1 97.81 103 ASN A CA 1
ATOM 847 C C . ASN A 1 103 ? 5.598 -30.766 -16.812 1 97.81 103 ASN A C 1
ATOM 849 O O . ASN A 1 103 ? 5.34 -31.594 -17.703 1 97.81 103 ASN A O 1
ATOM 853 N N . GLN A 1 104 ? 6.785 -30.297 -16.625 1 96.94 104 GLN A N 1
ATOM 854 C CA . GLN A 1 104 ? 7.906 -30.719 -17.453 1 96.94 104 GLN A CA 1
ATOM 855 C C . GLN A 1 104 ? 8.211 -32.188 -17.266 1 96.94 104 GLN A C 1
ATOM 857 O O . GLN A 1 104 ? 8.484 -32.906 -18.219 1 96.94 104 GLN A O 1
ATOM 862 N N . ALA A 1 105 ? 8.18 -32.656 -16.047 1 97.19 105 ALA A N 1
ATOM 863 C CA . ALA A 1 105 ? 8.422 -34.062 -15.742 1 97.19 105 ALA A CA 1
ATOM 864 C C . ALA A 1 105 ? 7.375 -34.969 -16.406 1 97.19 105 ALA A C 1
ATOM 866 O O . ALA A 1 105 ? 7.711 -36 -16.984 1 97.19 105 ALA A O 1
ATOM 867 N N . LEU A 1 106 ? 6.16 -34.531 -16.391 1 96.38 106 LEU A N 1
ATOM 868 C CA . LEU A 1 106 ? 5.074 -35.281 -16.984 1 96.38 106 LEU A CA 1
ATOM 869 C C . LEU A 1 106 ? 5.223 -35.344 -18.516 1 96.38 106 LEU A C 1
ATOM 871 O O . LEU A 1 106 ? 5 -36.375 -19.125 1 96.38 106 LEU A O 1
ATOM 875 N N . LYS A 1 107 ? 5.629 -34.219 -19.125 1 96.31 107 LYS A N 1
ATOM 876 C CA . LYS A 1 107 ? 5.852 -34.188 -20.562 1 96.31 107 LYS A CA 1
ATOM 877 C C . LYS A 1 107 ? 6.996 -35.094 -20.969 1 96.31 107 LYS A C 1
ATOM 879 O O . LYS A 1 107 ? 6.906 -35.812 -21.984 1 96.31 107 LYS A O 1
ATOM 884 N N . HIS A 1 108 ? 7.992 -35.188 -20.188 1 95.69 108 HIS A N 1
ATOM 885 C CA . HIS A 1 108 ? 9.102 -36.094 -20.438 1 95.69 108 HIS A CA 1
ATOM 886 C C . HIS A 1 108 ? 8.664 -37.562 -20.359 1 95.69 108 HIS A C 1
ATOM 888 O O . HIS A 1 108 ? 8.992 -38.375 -21.219 1 95.69 108 HIS A O 1
ATOM 894 N N . GLN A 1 109 ? 7.883 -37.875 -19.375 1 93.25 109 GLN A N 1
ATOM 895 C CA . GLN A 1 109 ? 7.375 -39.25 -19.219 1 93.25 109 GLN A CA 1
ATOM 896 C C . GLN A 1 109 ? 6.512 -39.656 -20.406 1 93.25 109 GLN A C 1
ATOM 898 O O . GLN A 1 109 ? 6.617 -40.781 -20.906 1 93.25 109 GLN A O 1
ATOM 903 N N . LEU A 1 110 ? 5.668 -38.688 -20.781 1 92.06 110 LEU A N 1
ATOM 904 C CA . LEU A 1 110 ? 4.789 -38.969 -21.922 1 92.06 110 LEU A CA 1
ATOM 905 C C . LEU A 1 110 ? 5.602 -39.188 -23.188 1 92.06 110 LEU A C 1
ATOM 907 O O . LEU A 1 110 ? 5.293 -40.062 -23.984 1 92.06 110 LEU A O 1
ATOM 911 N N . THR A 1 111 ? 6.625 -38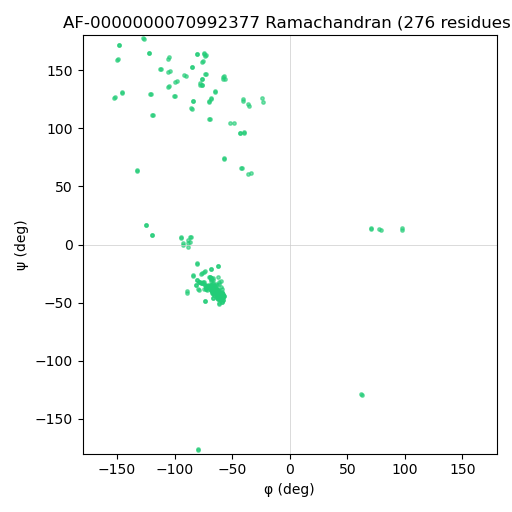.375 -23.391 1 90.12 111 THR A N 1
ATOM 912 C CA . THR A 1 111 ? 7.477 -38.5 -24.578 1 90.12 111 THR A CA 1
ATOM 913 C C . THR A 1 111 ? 8.203 -39.844 -24.578 1 90.12 111 THR A C 1
ATOM 915 O O . THR A 1 111 ? 8.266 -40.531 -25.609 1 90.12 111 THR A O 1
ATOM 918 N N . VAL A 1 112 ? 8.688 -40.281 -23.391 1 88.75 112 VAL A N 1
ATOM 919 C CA . VAL A 1 112 ? 9.391 -41.562 -23.25 1 88.75 112 VAL A CA 1
ATOM 920 C C . VAL A 1 112 ? 8.438 -42.719 -23.531 1 88.75 112 VAL A C 1
ATOM 922 O O . VAL A 1 112 ? 8.789 -43.656 -24.25 1 88.75 112 VAL A O 1
ATOM 925 N N . MET A 1 113 ? 7.195 -42.594 -23.094 1 86.31 113 MET A N 1
ATOM 926 C CA . MET A 1 113 ? 6.211 -43.656 -23.297 1 86.31 113 MET A CA 1
ATOM 927 C C . MET A 1 113 ? 5.789 -43.75 -24.766 1 86.31 113 MET A C 1
ATOM 929 O O . MET A 1 113 ? 5.598 -44.844 -25.297 1 86.31 113 MET A O 1
ATOM 933 N N . LYS A 1 114 ? 5.723 -42.531 -25.391 1 84.94 114 LYS A N 1
ATOM 934 C CA . LYS A 1 114 ? 5.363 -42.5 -26.812 1 84.94 114 LYS A CA 1
ATOM 935 C C . LYS A 1 114 ? 6.449 -43.156 -27.656 1 84.94 114 LYS A C 1
ATOM 937 O O . LYS A 1 114 ? 6.152 -43.875 -28.609 1 84.94 114 LYS A O 1
ATOM 942 N N . LYS A 1 115 ? 7.668 -43.125 -27.312 1 83.56 115 LYS A N 1
ATOM 943 C CA . LYS A 1 115 ? 8.773 -43.719 -28.047 1 83.56 115 LYS A CA 1
ATOM 944 C C . LYS A 1 115 ? 8.828 -45.219 -27.859 1 83.56 115 LYS A C 1
ATOM 946 O O . LYS A 1 115 ? 9.047 -45.969 -28.812 1 83.56 115 LYS A O 1
ATOM 951 N N . HIS A 1 116 ? 8.453 -45.75 -26.703 1 79.31 116 HIS A N 1
ATOM 952 C CA . HIS A 1 116 ? 8.461 -47.188 -26.406 1 79.31 116 HIS A CA 1
ATOM 953 C C . HIS A 1 116 ? 7.246 -47.875 -27 1 79.31 116 HIS A C 1
ATOM 955 O O . HIS A 1 116 ? 7.34 -49.031 -27.438 1 79.31 116 HIS A O 1
ATOM 961 N N . GLY A 1 117 ? 6.121 -47.125 -26.922 1 71.81 117 GLY A N 1
ATOM 962 C CA . GLY A 1 117 ? 4.914 -47.688 -27.5 1 71.81 117 GLY A CA 1
ATOM 963 C C . GLY A 1 117 ? 5.02 -47.938 -28.984 1 71.81 117 GLY A C 1
ATOM 964 O O . GLY A 1 117 ? 4.453 -48.875 -29.516 1 71.81 117 GLY A O 1
ATOM 965 N N . LEU A 1 118 ? 5.711 -47.156 -29.734 1 70.31 118 LEU A N 1
ATOM 966 C CA . LEU A 1 118 ? 5.941 -47.312 -31.172 1 70.31 118 LEU A CA 1
ATOM 967 C C . LEU A 1 118 ? 6.918 -48.438 -31.453 1 70.31 118 LEU A C 1
ATOM 969 O O . LEU A 1 118 ? 6.801 -49.156 -32.469 1 70.31 118 LEU A O 1
ATOM 973 N N . MET A 1 119 ? 7.77 -48.844 -30.547 1 71.44 119 MET A N 1
ATOM 974 C CA . MET A 1 119 ? 8.805 -49.875 -30.75 1 71.44 119 MET A CA 1
ATOM 975 C C . MET A 1 119 ? 8.25 -51.281 -30.562 1 71.44 119 MET A C 1
ATOM 977 O O . MET A 1 119 ? 8.625 -52.188 -31.297 1 71.44 119 MET A O 1
ATOM 981 N N . LEU A 1 120 ? 7.234 -51.438 -29.812 1 73.25 120 LEU A N 1
ATOM 982 C CA . LEU A 1 120 ? 6.715 -52.75 -29.5 1 73.25 120 LEU A CA 1
ATOM 983 C C . LEU A 1 120 ? 5.98 -53.344 -30.703 1 73.25 120 LEU A C 1
ATOM 985 O O . LEU A 1 120 ? 6.242 -54.5 -31.078 1 73.25 120 LEU A O 1
ATOM 989 N N . PRO A 1 121 ? 5.082 -52.688 -31.391 1 69.69 121 PRO A N 1
ATOM 990 C CA . PRO A 1 121 ? 4.445 -53.25 -32.594 1 69.69 121 PRO A CA 1
ATOM 991 C C . PRO A 1 121 ? 5.445 -53.594 -33.688 1 69.69 121 PRO A C 1
ATOM 993 O O . PRO A 1 121 ? 5.289 -54.594 -34.375 1 69.69 121 PRO A O 1
ATOM 996 N N . ALA A 1 122 ? 6.523 -52.812 -33.719 1 69.56 122 ALA A N 1
ATOM 997 C CA . ALA A 1 122 ? 7.531 -53.062 -34.719 1 69.56 122 ALA A CA 1
ATOM 998 C C . ALA A 1 122 ? 8.258 -54.375 -34.469 1 69.56 122 ALA A C 1
ATOM 1000 O O . ALA A 1 122 ? 8.5 -55.156 -35.406 1 69.56 122 ALA A O 1
ATOM 1001 N N . PHE A 1 123 ? 8.453 -54.719 -33.25 1 74.94 123 PHE A N 1
ATOM 1002 C CA . PHE A 1 123 ? 9.141 -55.938 -32.906 1 74.94 123 PHE A CA 1
ATOM 1003 C C . PHE A 1 123 ? 8.242 -57.156 -33.125 1 74.94 123 PHE A C 1
ATOM 1005 O O . PHE A 1 123 ? 8.695 -58.188 -33.594 1 74.94 123 PHE A O 1
ATOM 1012 N N . TYR A 1 124 ? 6.98 -57 -32.938 1 72.25 124 TYR A N 1
ATOM 1013 C CA . TYR A 1 124 ? 6.027 -58.094 -33.125 1 72.25 124 TYR A CA 1
ATOM 1014 C C . TYR A 1 124 ? 5.844 -58.406 -34.594 1 72.25 124 TYR A C 1
ATOM 1016 O O . TYR A 1 124 ? 5.773 -59.594 -35 1 72.25 124 TYR A O 1
ATOM 1024 N N . CYS A 1 125 ? 5.895 -57.344 -35.344 1 73.06 125 CYS A N 1
ATOM 1025 C CA . CYS A 1 125 ? 5.746 -57.531 -36.781 1 73.06 125 CYS A CA 1
ATOM 1026 C C . CYS A 1 125 ? 6.957 -58.25 -37.375 1 73.06 125 CYS A C 1
ATOM 1028 O O . CYS A 1 125 ? 6.816 -59.125 -38.219 1 73.06 125 CYS A O 1
ATOM 1030 N N . ILE A 1 126 ? 8.094 -58.062 -36.719 1 74.56 126 ILE A N 1
ATOM 1031 C CA . ILE A 1 126 ? 9.32 -58.719 -37.156 1 74.56 126 ILE A CA 1
ATOM 1032 C C . ILE A 1 126 ? 9.312 -60.188 -36.75 1 74.56 126 ILE A C 1
ATOM 1034 O O . ILE A 1 126 ? 9.68 -61.062 -37.562 1 74.56 126 ILE A O 1
ATOM 1038 N N . LEU A 1 127 ? 8.711 -60.469 -35.625 1 73.44 127 LEU A N 1
ATOM 1039 C CA . LEU A 1 127 ? 8.641 -61.844 -35.156 1 73.44 127 LEU A CA 1
ATOM 1040 C C . LEU A 1 127 ? 7.664 -62.688 -35.969 1 73.44 127 LEU A C 1
ATOM 1042 O O . LEU A 1 127 ? 7.969 -63.812 -36.344 1 73.44 127 LEU A O 1
ATOM 1046 N N . VAL A 1 128 ? 6.555 -62.125 -36.375 1 71.5 128 VAL A N 1
ATOM 1047 C CA . VAL A 1 128 ? 5.559 -62.781 -37.188 1 71.5 128 VAL A CA 1
ATOM 1048 C C . VAL A 1 128 ? 6.121 -63.031 -38.594 1 71.5 128 VAL A C 1
ATOM 1050 O O . VAL A 1 128 ? 5.93 -64.125 -39.156 1 71.5 128 VAL A O 1
ATOM 1053 N N . PHE A 1 129 ? 6.918 -62 -39.031 1 77.06 129 PHE A N 1
ATOM 1054 C CA . PHE A 1 129 ? 7.516 -62.156 -40.344 1 77.06 129 PHE A CA 1
ATOM 1055 C C . PHE A 1 129 ? 8.531 -63.281 -40.375 1 77.06 129 PHE A C 1
ATOM 1057 O O . PHE A 1 129 ? 8.547 -64.125 -41.281 1 77.06 129 PHE A O 1
ATOM 1064 N N . VAL A 1 130 ? 9.227 -63.5 -39.281 1 78.75 130 VAL A N 1
ATOM 1065 C CA . VAL A 1 130 ? 10.234 -64.562 -39.188 1 78.75 130 VAL A CA 1
ATOM 1066 C C . VAL A 1 130 ? 9.555 -65.938 -39.094 1 78.75 130 VAL A C 1
ATOM 1068 O O . VAL A 1 130 ? 9.969 -66.875 -39.75 1 78.75 130 VAL A O 1
ATOM 1071 N N . VAL A 1 131 ? 8.453 -65.938 -38.438 1 73.25 131 VAL A N 1
ATOM 1072 C CA . VAL A 1 131 ? 7.738 -67.188 -38.25 1 73.25 131 VAL A CA 1
ATOM 1073 C C . VAL A 1 131 ? 7.098 -67.625 -39.562 1 73.25 131 VAL A C 1
ATOM 1075 O O . VAL A 1 131 ? 7.145 -68.812 -39.906 1 73.25 131 VAL A O 1
ATOM 1078 N N . VAL A 1 132 ? 6.605 -66.625 -40.281 1 74.06 132 VAL A N 1
ATOM 1079 C CA . VAL A 1 132 ? 5.969 -66.938 -41.562 1 74.06 132 VAL A CA 1
ATOM 1080 C C . VAL A 1 132 ? 7.016 -67.438 -42.562 1 74.06 132 VAL A C 1
ATOM 1082 O O . VAL A 1 132 ? 6.777 -68.375 -43.312 1 74.06 132 VAL A O 1
ATOM 1085 N N . VAL A 1 133 ? 8.188 -67 -42.438 1 76.94 133 VAL A N 1
ATOM 1086 C CA . VAL A 1 133 ? 9.258 -67.375 -43.375 1 76.94 133 VAL A CA 1
ATOM 1087 C C . VAL A 1 133 ? 9.758 -68.75 -43.031 1 76.94 133 VAL A C 1
ATOM 1089 O O . VAL A 1 133 ? 9.984 -69.562 -43.938 1 76.94 133 VAL 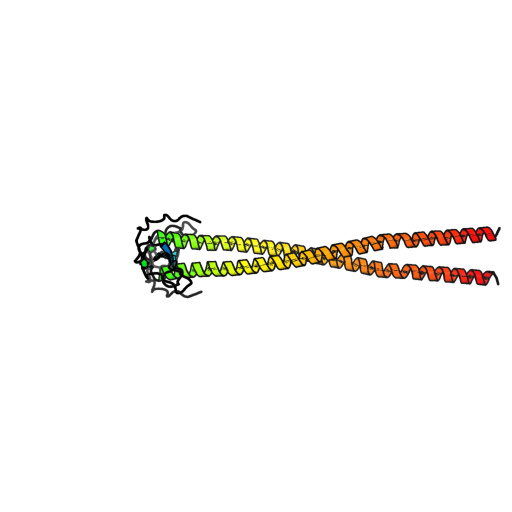A O 1
ATOM 1092 N N . VAL A 1 134 ? 9.719 -69.062 -41.781 1 73 134 VAL A N 1
ATOM 1093 C CA . VAL A 1 134 ? 10.188 -70.375 -41.344 1 73 134 VAL A CA 1
ATOM 1094 C C . VAL A 1 134 ? 9.164 -71.5 -41.719 1 73 134 VAL A C 1
ATOM 1096 O O . VAL A 1 134 ? 9.531 -72.562 -42.188 1 73 134 VAL A O 1
ATOM 1099 N N . ILE A 1 135 ? 7.914 -71.062 -41.656 1 71.19 135 ILE A N 1
ATOM 1100 C CA . ILE A 1 135 ? 6.844 -72 -42 1 71.19 135 ILE A CA 1
ATOM 1101 C C . ILE A 1 135 ? 6.832 -72.25 -43.5 1 71.19 135 ILE A C 1
ATOM 1103 O O . ILE A 1 135 ? 6.703 -73.375 -43.969 1 71.19 135 ILE A O 1
ATOM 1107 N N . LEU A 1 136 ? 7.059 -71.25 -44.219 1 74.5 136 LEU A N 1
ATOM 1108 C CA . LEU A 1 136 ? 7.098 -71.375 -45.656 1 74.5 136 LEU A CA 1
ATOM 1109 C C . LEU A 1 136 ? 8.312 -72.188 -46.125 1 74.5 136 LEU A C 1
ATOM 1111 O O . LEU A 1 136 ? 8.227 -73 -47.062 1 74.5 136 LEU A O 1
ATOM 1115 N N . PHE A 1 137 ? 9.305 -72.125 -45.375 1 73.69 137 PHE A N 1
ATOM 1116 C CA . PHE A 1 137 ? 10.516 -72.875 -45.719 1 73.69 137 PHE A CA 1
ATOM 1117 C C . PHE A 1 137 ? 10.383 -74.312 -45.312 1 73.69 137 PHE A C 1
ATOM 1119 O O . PHE A 1 137 ? 10.984 -75.188 -45.938 1 73.69 137 PHE A O 1
ATOM 1126 N N . ARG A 1 138 ? 9.703 -74.625 -44.344 1 63.09 138 ARG A N 1
ATOM 1127 C CA . ARG A 1 138 ? 9.5 -76.062 -43.938 1 63.09 138 ARG A CA 1
ATOM 1128 C C . ARG A 1 138 ? 8.5 -76.75 -44.844 1 63.09 138 ARG A C 1
ATOM 1130 O O . ARG A 1 138 ? 8.562 -77.938 -45.031 1 63.09 138 ARG A O 1
ATOM 1137 N N . TYR A 1 139 ? 7.684 -76.125 -45.406 1 61.38 139 TYR A N 1
ATOM 1138 C CA . TYR A 1 139 ? 6.719 -76.75 -46.312 1 61.38 139 TYR A CA 1
ATOM 1139 C C . TYR A 1 139 ? 7.281 -76.812 -47.719 1 61.38 139 TYR A C 1
ATOM 1141 O O . TYR A 1 139 ? 6.66 -77.438 -48.594 1 61.38 139 TYR A O 1
ATOM 1149 N N . PHE A 1 140 ? 8.398 -76.375 -47.875 1 56.44 140 PHE A N 1
ATOM 1150 C CA . PHE A 1 140 ? 9.133 -76.75 -49.094 1 56.44 140 PHE A CA 1
ATOM 1151 C C . PHE A 1 140 ? 10.273 -77.688 -48.781 1 56.44 140 PHE A C 1
ATOM 1153 O O . PHE A 1 140 ? 10.547 -78.625 -49.531 1 56.44 140 PHE A O 1
ATOM 1160 N N . MET B 1 1 ? -12.75 4.539 10.719 1 29.06 1 MET B N 1
ATOM 1161 C CA . MET B 1 1 ? -13.211 5.91 10.523 1 29.06 1 MET B CA 1
ATOM 1162 C C . MET B 1 1 ? -13.195 6.676 11.844 1 29.06 1 MET B C 1
ATOM 1164 O O . MET B 1 1 ? -14.047 6.453 12.711 1 29.06 1 MET B O 1
ATOM 1168 N N . THR B 1 2 ? -11.969 6.938 12.422 1 36.25 2 THR B N 1
ATOM 1169 C CA . THR B 1 2 ? -11.828 7.582 13.727 1 36.25 2 THR B CA 1
ATOM 1170 C C . THR B 1 2 ? -12.633 8.875 13.773 1 36.25 2 THR B C 1
ATOM 1172 O O . THR B 1 2 ? -12.586 9.68 12.844 1 36.25 2 THR B O 1
ATOM 1175 N N . THR B 1 3 ? -13.742 8.984 14.398 1 34.97 3 THR B N 1
ATOM 1176 C CA . THR B 1 3 ? -14.625 10.117 14.648 1 34.97 3 THR B CA 1
ATOM 1177 C C . THR B 1 3 ? -13.875 11.234 15.367 1 34.97 3 THR B C 1
ATOM 1179 O O . THR B 1 3 ? -13.461 11.07 16.516 1 34.97 3 THR B O 1
ATOM 1182 N N . ILE B 1 4 ? -13.008 12.008 14.789 1 41.81 4 ILE B N 1
ATOM 1183 C CA . ILE B 1 4 ? -12.477 13.25 15.328 1 41.81 4 ILE B CA 1
ATOM 1184 C C . ILE B 1 4 ? -13.57 13.992 16.094 1 41.81 4 ILE B C 1
ATOM 1186 O O . ILE B 1 4 ? -14.719 14.039 15.664 1 41.81 4 ILE B O 1
ATOM 1190 N N . PRO B 1 5 ? -13.438 14.281 17.312 1 43.97 5 PRO B N 1
ATOM 1191 C CA . PRO B 1 5 ? -14.461 15.125 17.938 1 43.97 5 PRO B CA 1
ATOM 1192 C C . PRO B 1 5 ? -14.938 16.25 17.031 1 43.97 5 PRO B C 1
ATOM 1194 O O . PRO B 1 5 ? -14.117 16.938 16.422 1 43.97 5 PRO B O 1
ATOM 1197 N N . ARG B 1 6 ? -16.078 16.062 16.328 1 46.41 6 ARG B N 1
ATOM 1198 C CA . ARG B 1 6 ? -16.812 17.078 15.594 1 46.41 6 ARG B CA 1
ATOM 1199 C C . ARG B 1 6 ? -16.891 18.375 16.391 1 46.41 6 ARG B C 1
ATOM 1201 O O . ARG B 1 6 ? -17.562 18.453 17.406 1 46.41 6 ARG B O 1
ATOM 1208 N N . ARG B 1 7 ? -15.758 19.141 16.688 1 50.59 7 ARG B N 1
ATOM 1209 C CA . ARG B 1 7 ? -16.031 20.5 17.156 1 50.59 7 ARG B CA 1
ATOM 1210 C C . ARG B 1 7 ? -17.391 20.984 16.688 1 50.59 7 ARG B C 1
ATOM 1212 O O . ARG B 1 7 ? -17.844 20.641 15.586 1 50.59 7 ARG B O 1
ATOM 1219 N N . LYS B 1 8 ? -18.234 21.422 17.594 1 54.47 8 LYS B N 1
ATOM 1220 C CA . LYS B 1 8 ? -19.547 22.016 17.391 1 54.47 8 LYS B CA 1
ATOM 1221 C C . LYS B 1 8 ? -19.562 22.891 16.125 1 54.47 8 LYS B C 1
ATOM 1223 O O . LYS B 1 8 ? -18.969 23.969 16.109 1 54.47 8 LYS B O 1
ATOM 1228 N N . THR B 1 9 ? -19.312 22.312 15.062 1 58.78 9 THR B N 1
ATOM 1229 C CA . THR B 1 9 ? -19.469 23.109 13.859 1 58.78 9 THR B CA 1
ATOM 1230 C C . THR B 1 9 ? -20.75 23.938 13.922 1 58.78 9 THR B C 1
ATOM 1232 O O . THR B 1 9 ? -21.828 23.391 14.195 1 58.78 9 THR B O 1
ATOM 1235 N N . SER B 1 10 ? -20.578 25.125 14.328 1 67.56 10 SER B N 1
ATOM 1236 C CA . SER B 1 10 ? -21.688 26.062 14.32 1 67.56 10 SER B CA 1
ATOM 1237 C C . SER B 1 10 ? -22.531 25.922 13.055 1 67.56 10 SER B C 1
ATOM 1239 O O . SER B 1 10 ? -22.016 25.625 11.984 1 67.56 10 SER B O 1
ATOM 1241 N N . PHE B 1 11 ? -23.781 25.719 13.281 1 79.06 11 PHE B N 1
ATOM 1242 C CA . PHE B 1 11 ? -24.797 25.641 12.234 1 79.06 11 PHE B CA 1
ATOM 1243 C C . PHE B 1 11 ? -25.031 27.016 11.617 1 79.06 11 PHE B C 1
ATOM 1245 O O . PHE B 1 11 ? -25.266 27.984 12.328 1 79.06 11 PHE B O 1
ATOM 1252 N N . HIS B 1 12 ? -24.531 27.141 10.328 1 90.38 12 HIS B N 1
ATOM 1253 C CA . HIS B 1 12 ? -24.812 28.375 9.609 1 90.38 12 HIS B CA 1
ATOM 1254 C C . HIS B 1 12 ? -25.875 28.156 8.539 1 90.38 12 HIS B C 1
ATOM 1256 O O . HIS B 1 12 ? -26.094 27.031 8.086 1 90.38 12 HIS B O 1
ATOM 1262 N N . ILE B 1 13 ? -26.656 29.172 8.281 1 93.75 13 ILE B N 1
ATOM 1263 C CA . ILE B 1 13 ? -27.625 29.172 7.199 1 93.75 13 ILE B CA 1
ATOM 1264 C C . ILE B 1 13 ? -27.062 29.922 5.996 1 93.75 13 ILE B C 1
ATOM 1266 O O . ILE B 1 13 ? -26.516 31.031 6.141 1 93.75 13 ILE B O 1
ATOM 1270 N N . CYS B 1 14 ? -27.109 29.25 4.875 1 95.62 14 CYS B N 1
ATOM 1271 C CA . CYS B 1 14 ? -26.531 29.875 3.693 1 95.62 14 CYS B CA 1
ATOM 1272 C C . CYS B 1 14 ? -27.5 30.891 3.092 1 95.62 14 CYS B C 1
ATOM 1274 O O . CYS B 1 14 ? -28.531 31.219 3.699 1 95.62 14 CYS B O 1
ATOM 1276 N N . LYS B 1 15 ? -27.109 31.516 1.902 1 95.19 15 LYS B N 1
ATOM 1277 C CA . LYS B 1 15 ? -27.891 32.562 1.266 1 95.19 15 LYS B CA 1
ATOM 1278 C C . LYS B 1 15 ? -29.203 32 0.715 1 95.19 15 LYS B C 1
ATOM 1280 O O . LYS B 1 15 ? -30.156 32.75 0.5 1 95.19 15 LYS B O 1
ATOM 1285 N N . CYS B 1 16 ? -29.312 30.703 0.475 1 95.25 16 CYS B N 1
ATOM 1286 C CA . CYS B 1 16 ? -30.516 30.047 -0.043 1 95.25 16 CYS B CA 1
ATOM 1287 C C . CYS B 1 16 ? -31.516 29.797 1.069 1 95.25 16 CYS B C 1
ATOM 1289 O O . CYS B 1 16 ? -32.688 29.531 0.799 1 95.25 16 CYS B O 1
ATOM 1291 N N . GLY B 1 17 ? -31.078 29.875 2.328 1 94.62 17 GLY B N 1
ATOM 1292 C CA . GLY B 1 17 ? -31.969 29.641 3.457 1 94.62 17 GLY B CA 1
ATOM 1293 C C . GLY B 1 17 ? -31.875 28.219 4 1 94.62 17 GLY B C 1
ATOM 1294 O O . GLY B 1 17 ? -32.75 27.797 4.77 1 94.62 17 GLY B O 1
ATOM 1295 N N . TYR B 1 18 ? -30.891 27.5 3.604 1 94.25 18 TYR B N 1
ATOM 1296 C CA . TYR B 1 18 ? -30.703 26.125 4.062 1 94.25 18 TYR B CA 1
ATOM 1297 C C . TYR B 1 18 ? -29.469 26.016 4.953 1 94.25 18 TYR B C 1
ATOM 1299 O O . TYR B 1 18 ? -28.578 26.859 4.906 1 94.25 18 TYR B O 1
ATOM 1307 N N . PRO B 1 19 ? -29.516 25.047 5.871 1 94.31 19 PRO B N 1
ATOM 1308 C CA . PRO B 1 19 ? -28.297 24.797 6.645 1 94.31 19 PRO B CA 1
ATOM 1309 C C . PRO B 1 19 ? -27.094 24.453 5.758 1 94.31 19 PRO B C 1
ATOM 1311 O O . PRO B 1 19 ? -27.25 23.781 4.738 1 94.31 19 PRO B O 1
ATOM 1314 N N . THR B 1 20 ? -25.922 24.922 6.113 1 95.12 20 THR B N 1
ATOM 1315 C CA . THR B 1 20 ? -24.703 24.688 5.348 1 95.12 20 THR B CA 1
ATOM 1316 C C . THR B 1 20 ? -24.203 23.266 5.547 1 95.12 20 THR B C 1
ATOM 1318 O O . THR B 1 20 ? -24.625 22.578 6.473 1 95.12 20 THR B O 1
ATOM 1321 N N . SER B 1 21 ? -23.422 22.844 4.59 1 93.69 21 SER B N 1
ATOM 1322 C CA . SER B 1 21 ? -22.75 21.547 4.688 1 93.69 21 SER B CA 1
ATOM 1323 C C . SER B 1 21 ? -21.297 21.688 5.141 1 93.69 21 SER B C 1
ATOM 1325 O O . SER B 1 21 ? -20.625 22.672 4.781 1 93.69 21 SER B O 1
ATOM 1327 N N . ASN B 1 22 ? -20.906 20.75 6.016 1 93.38 22 ASN B N 1
ATOM 1328 C CA . ASN B 1 22 ? -19.5 20.672 6.418 1 93.38 22 ASN B CA 1
ATOM 1329 C C . ASN B 1 22 ? -18.672 19.859 5.43 1 93.38 22 ASN B C 1
ATOM 1331 O O . ASN B 1 22 ? -18.922 18.656 5.258 1 93.38 22 ASN B O 1
ATOM 1335 N N . LEU B 1 23 ? -17.703 20.547 4.793 1 93.75 23 LEU B N 1
ATOM 1336 C CA . LEU B 1 23 ? -16.875 19.906 3.783 1 93.75 23 LEU B CA 1
ATOM 1337 C C . LEU B 1 23 ? -15.398 20 4.16 1 93.75 23 LEU B C 1
ATOM 1339 O O . LEU B 1 23 ? -15.031 20.75 5.07 1 93.75 23 LEU B O 1
ATOM 1343 N N . THR B 1 24 ? -14.609 19.203 3.506 1 94.88 24 THR B N 1
ATOM 1344 C CA . THR B 1 24 ? -13.164 19.188 3.732 1 94.88 24 THR B CA 1
ATOM 1345 C C . THR B 1 24 ? -12.414 19.516 2.449 1 94.88 24 THR B C 1
ATOM 1347 O O . THR B 1 24 ? -12.719 18.969 1.385 1 94.88 24 THR B O 1
ATOM 1350 N N . SER B 1 25 ? -11.516 20.438 2.518 1 95.06 25 SER B N 1
ATOM 1351 C CA . SER B 1 25 ? -10.695 20.828 1.375 1 95.06 25 SER B CA 1
ATOM 1352 C C . SER B 1 25 ? -9.602 19.797 1.102 1 95.06 25 SER B C 1
ATOM 1354 O O . SER B 1 25 ? -8.969 19.297 2.031 1 95.06 25 SER B O 1
ATOM 1356 N N . TRP B 1 26 ? -9.32 19.547 -0.126 1 93.75 26 TRP B N 1
ATOM 1357 C CA . TRP B 1 26 ? -8.312 18.578 -0.537 1 93.75 26 TRP B CA 1
ATOM 1358 C C . TRP B 1 26 ? -7.277 19.234 -1.452 1 93.75 26 TRP B C 1
ATOM 1360 O O . TRP B 1 26 ? -6.492 18.531 -2.104 1 93.75 26 TRP B O 1
ATOM 1370 N N . THR B 1 27 ? -7.254 20.531 -1.428 1 94.19 27 THR B N 1
ATOM 1371 C CA . THR B 1 27 ? -6.289 21.25 -2.254 1 94.19 27 THR B CA 1
ATOM 1372 C C . THR B 1 27 ? -4.922 21.281 -1.576 1 94.19 27 THR B C 1
ATOM 1374 O O . THR B 1 27 ? -4.824 21.141 -0.356 1 94.19 27 THR B O 1
ATOM 1377 N N . LYS B 1 28 ? -3.828 21.594 -2.291 1 95.88 28 LYS B N 1
ATOM 1378 C CA . LYS B 1 28 ? -2.469 21.688 -1.767 1 95.88 28 LYS B CA 1
ATOM 1379 C C . LYS B 1 28 ? -2.318 22.906 -0.851 1 95.88 28 LYS B C 1
ATOM 1381 O O . LYS B 1 28 ? -1.501 22.891 0.072 1 95.88 28 LYS B O 1
ATOM 1386 N N . GLN B 1 29 ? -3.045 23.875 -1.063 1 96.25 29 GLN B N 1
ATOM 1387 C CA . GLN B 1 29 ? -2.941 25.125 -0.31 1 96.25 29 GLN B CA 1
ATOM 1388 C C . GLN B 1 29 ? -3.668 25.016 1.027 1 96.25 29 GLN B C 1
ATOM 1390 O O . GLN B 1 29 ? -3.266 25.641 2.01 1 96.25 29 GLN B O 1
ATOM 1395 N N . HIS B 1 30 ? -4.746 24.312 1.122 1 96.44 30 HIS B N 1
ATOM 1396 C CA . HIS B 1 30 ? -5.539 24.141 2.334 1 96.44 30 HIS B CA 1
ATOM 1397 C C . HIS B 1 30 ? -5.879 22.672 2.559 1 96.44 30 HIS B C 1
ATOM 1399 O O . HIS B 1 30 ? -7.055 22.297 2.607 1 96.44 30 HIS B O 1
ATOM 1405 N N . PRO B 1 31 ? -4.898 21.875 2.77 1 96.38 31 PRO B N 1
ATOM 1406 C CA . PRO B 1 31 ? -5.148 20.438 2.844 1 96.38 31 PRO B CA 1
ATOM 1407 C C . PRO B 1 31 ? -5.91 20.031 4.102 1 96.38 31 PRO B C 1
ATOM 1409 O O . PRO B 1 31 ? -5.492 20.359 5.215 1 96.38 31 PRO B O 1
ATOM 1412 N N . ARG B 1 32 ? -7.004 19.406 3.91 1 96.19 32 ARG B N 1
ATOM 1413 C CA . ARG B 1 32 ? -7.785 18.766 4.957 1 96.19 32 ARG B CA 1
ATOM 1414 C C . ARG B 1 32 ? -8.445 19.797 5.867 1 96.19 32 ARG B C 1
ATOM 1416 O O . ARG B 1 32 ? -8.828 19.484 6.996 1 96.19 32 ARG B O 1
ATOM 1423 N N . ARG B 1 33 ? -8.445 21.031 5.418 1 95.69 33 ARG B N 1
ATOM 1424 C CA . ARG B 1 33 ? -9.094 22.094 6.195 1 95.69 33 ARG B CA 1
ATOM 1425 C C . ARG B 1 33 ? -10.609 22.047 6.016 1 95.69 33 ARG B C 1
ATOM 1427 O O . ARG B 1 33 ? -11.109 21.906 4.895 1 95.69 33 ARG B O 1
ATOM 1434 N N . ARG B 1 34 ? -11.266 22.219 7.074 1 94.88 34 ARG B N 1
ATOM 1435 C CA . ARG B 1 34 ? -12.719 22.141 7.027 1 94.88 34 ARG B CA 1
ATOM 1436 C C . ARG B 1 34 ? -13.336 23.516 6.738 1 94.88 34 ARG B C 1
ATOM 1438 O O . ARG B 1 34 ? -12.797 24.547 7.156 1 94.88 34 ARG B O 1
ATOM 1445 N N . PHE B 1 35 ? -14.445 23.422 5.988 1 95.06 35 PHE B N 1
ATOM 1446 C CA . PHE B 1 35 ? -15.188 24.641 5.684 1 95.06 35 PHE B CA 1
ATOM 1447 C C . PHE B 1 35 ? -16.672 24.344 5.531 1 95.06 35 PHE B C 1
ATOM 1449 O O . PHE B 1 35 ? -17.078 23.188 5.383 1 95.06 35 PHE B O 1
ATOM 1456 N N . GLN B 1 36 ? -17.469 25.312 5.668 1 95.75 36 GLN B N 1
ATOM 1457 C CA . GLN B 1 36 ? -18.906 25.25 5.461 1 95.75 36 GLN B CA 1
ATOM 1458 C C . GLN B 1 36 ? -19.312 25.922 4.156 1 95.75 36 GLN B C 1
ATOM 1460 O O . GLN B 1 36 ? -18.75 26.969 3.799 1 95.75 36 GLN B O 1
ATOM 1465 N N . ALA B 1 37 ? -20.188 25.219 3.48 1 95.44 37 ALA B N 1
ATOM 1466 C CA . ALA B 1 37 ? -20.672 25.75 2.213 1 95.44 37 ALA B CA 1
ATOM 1467 C C . ALA B 1 37 ? -22.109 25.328 1.953 1 95.44 37 ALA B C 1
ATOM 1469 O O . ALA B 1 37 ? -22.688 24.547 2.711 1 95.44 37 ALA B O 1
ATOM 1470 N N . CYS B 1 38 ? -22.562 25.984 0.885 1 95.88 38 CYS B N 1
ATOM 1471 C CA . CYS B 1 38 ? -23.922 25.672 0.467 1 95.88 38 CYS B CA 1
ATOM 1472 C C . CYS B 1 38 ? -24.062 24.172 0.169 1 95.88 38 CYS B C 1
ATOM 1474 O O . CYS B 1 38 ? -23.109 23.547 -0.306 1 95.88 38 CYS B O 1
ATOM 1476 N N . GLN B 1 39 ? -25.203 23.703 0.499 1 93.19 39 GLN B N 1
ATOM 1477 C CA . GLN B 1 39 ? -25.438 22.281 0.305 1 93.19 39 GLN B CA 1
ATOM 1478 C C . GLN B 1 39 ? -25.344 21.906 -1.171 1 93.19 39 GLN B C 1
ATOM 1480 O O . GLN B 1 39 ? -25.125 20.734 -1.505 1 93.19 39 GLN B O 1
ATOM 1485 N N . PHE B 1 40 ? -25.438 22.828 -2.043 1 93.06 40 PHE B N 1
ATOM 1486 C CA . PHE B 1 40 ? -25.344 22.578 -3.475 1 93.06 40 PHE B CA 1
ATOM 1487 C C . PHE B 1 40 ? -23.922 22.781 -3.979 1 93.06 40 PHE B C 1
ATOM 1489 O O . PHE B 1 40 ? -23.688 22.797 -5.188 1 93.06 40 PHE B O 1
ATOM 1496 N N . TYR B 1 41 ? -23.047 23.016 -3.092 1 93.69 41 TYR B N 1
ATOM 1497 C CA . TYR B 1 41 ? -21.625 23.125 -3.422 1 93.69 41 TYR B CA 1
ATOM 1498 C C . TYR B 1 41 ? -21.062 21.781 -3.855 1 93.69 41 TYR B C 1
ATOM 1500 O O . TYR B 1 41 ? -21.219 20.781 -3.154 1 93.69 41 TYR B O 1
ATOM 1508 N N . GLU B 1 42 ? -20.469 21.734 -4.961 1 91 42 GLU B N 1
ATOM 1509 C CA . GLU B 1 42 ? -19.812 20.531 -5.453 1 91 42 GLU B CA 1
ATOM 1510 C C . GLU B 1 42 ? -18.328 20.75 -5.668 1 91 42 GLU B C 1
ATOM 1512 O O . GLU B 1 42 ? -17.922 21.484 -6.582 1 91 42 GLU B O 1
ATOM 1517 N N . GLN B 1 43 ? -17.422 20.125 -4.852 1 86.38 43 GLN B N 1
ATOM 1518 C CA . GLN B 1 43 ? -15.984 20.344 -4.828 1 86.38 43 GLN B CA 1
ATOM 1519 C C . GLN B 1 43 ? -15.344 19.953 -6.152 1 86.38 43 GLN B C 1
ATOM 1521 O O . GLN B 1 43 ? -14.398 20.594 -6.609 1 86.38 43 GLN B O 1
ATOM 1526 N N . ASP B 1 44 ? -15.875 18.938 -6.758 1 87.06 44 ASP B N 1
ATOM 1527 C CA . ASP B 1 44 ? -15.25 18.406 -7.965 1 87.06 44 ASP B CA 1
ATOM 1528 C C . ASP B 1 44 ? -15.844 19.047 -9.219 1 87.06 44 ASP B C 1
ATOM 1530 O O . ASP B 1 44 ? -15.477 18.688 -10.336 1 87.06 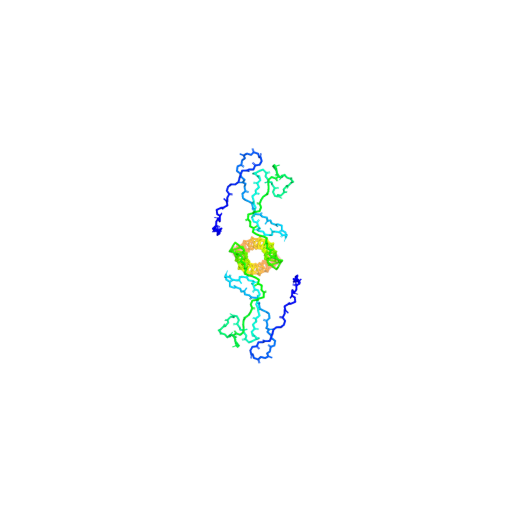44 ASP B O 1
ATOM 1534 N N . THR B 1 45 ? -16.75 19.938 -9.023 1 88.56 45 THR B N 1
ATOM 1535 C CA . THR B 1 45 ? -17.375 20.625 -10.141 1 88.56 45 THR B CA 1
ATOM 1536 C C . THR B 1 45 ? -17.297 22.141 -9.969 1 88.56 45 THR B C 1
ATOM 1538 O O . THR B 1 45 ? -16.688 22.625 -9.008 1 88.56 45 THR B O 1
ATOM 1541 N N . ASP B 1 46 ? -17.812 22.875 -10.984 1 89 46 ASP B N 1
ATOM 1542 C CA . ASP B 1 46 ? -17.812 24.344 -10.906 1 89 46 ASP B CA 1
ATOM 1543 C C . ASP B 1 46 ? -19.047 24.844 -10.18 1 89 46 ASP B C 1
ATOM 1545 O O . ASP B 1 46 ? -19.234 26.062 -10.031 1 89 46 ASP B O 1
ATOM 1549 N N . SER B 1 47 ? -19.812 24.031 -9.641 1 90.62 47 SER B N 1
ATOM 1550 C CA . SER B 1 47 ? -21.031 24.438 -8.93 1 90.62 47 SER B CA 1
ATOM 1551 C C . SER B 1 47 ? -20.719 24.844 -7.496 1 90.62 47 SER B C 1
ATOM 1553 O O . SER B 1 47 ? -20.188 24.047 -6.715 1 90.62 47 SER B O 1
ATOM 1555 N N . ARG B 1 48 ? -21.125 26.141 -7.168 1 91.69 48 ARG B N 1
ATOM 1556 C CA . ARG B 1 48 ? -20.797 26.656 -5.84 1 91.69 48 ARG B CA 1
ATOM 1557 C C . ARG B 1 48 ? -22.078 27.016 -5.074 1 91.69 48 ARG B C 1
ATOM 1559 O O . ARG B 1 48 ? -22.016 27.609 -3.992 1 91.69 48 ARG B O 1
ATOM 1566 N N . GLY B 1 49 ? -23.203 26.656 -5.656 1 93.25 49 GLY B N 1
ATOM 1567 C CA . GLY B 1 49 ? -24.469 27.031 -5.035 1 93.25 49 GLY B CA 1
ATOM 1568 C C . GLY B 1 49 ? -24.656 28.531 -4.949 1 93.25 49 GLY B C 1
ATOM 1569 O O . GLY B 1 49 ? -24.547 29.234 -5.957 1 93.25 49 GLY B O 1
ATOM 1570 N N . CYS B 1 50 ? -24.969 29.016 -3.758 1 95.81 50 CYS B N 1
ATOM 1571 C CA . CYS B 1 50 ? -25.188 30.453 -3.59 1 95.81 50 CYS B CA 1
ATOM 1572 C C . CYS B 1 50 ? -23.875 31.156 -3.268 1 95.81 50 CYS B C 1
ATOM 1574 O O . CYS B 1 50 ? -23.875 32.312 -2.832 1 95.81 50 CYS B O 1
ATOM 1576 N N . ASP B 1 51 ? -22.719 30.484 -3.25 1 93.44 51 ASP B N 1
ATOM 1577 C CA . ASP B 1 51 ? -21.359 31 -3.074 1 93.44 51 ASP B CA 1
ATOM 1578 C C . ASP B 1 51 ? -21.078 31.312 -1.607 1 93.44 51 ASP B C 1
ATOM 1580 O O . ASP B 1 51 ? -20.188 32.094 -1.299 1 93.44 51 ASP B O 1
ATOM 1584 N N . PHE B 1 52 ? -22.031 30.781 -0.765 1 95.19 52 PHE B N 1
ATOM 1585 C CA . PHE B 1 52 ? -21.688 30.875 0.649 1 95.19 52 PHE B CA 1
ATOM 1586 C C . PHE B 1 52 ? -20.453 30.031 0.965 1 95.19 52 PHE B C 1
ATOM 1588 O O . PHE B 1 52 ? -20.375 28.875 0.547 1 95.19 52 PHE B O 1
ATOM 1595 N N . PHE B 1 53 ? -19.516 30.672 1.684 1 95.12 53 PHE B N 1
ATOM 1596 C CA . PHE B 1 53 ? -18.281 29.969 2.012 1 95.12 53 PHE B CA 1
ATOM 1597 C C . PHE B 1 53 ? -17.672 30.5 3.309 1 95.12 53 PHE B C 1
ATOM 1599 O O . PHE B 1 53 ? -17.5 31.703 3.469 1 95.12 53 PHE B O 1
ATOM 1606 N N . LYS B 1 54 ? -17.406 29.516 4.27 1 95.06 54 LYS B N 1
ATOM 1607 C CA . LYS B 1 54 ? -16.797 29.906 5.535 1 95.06 54 LYS B CA 1
ATOM 1608 C C . LYS B 1 54 ? -15.852 28.812 6.039 1 95.06 54 LYS B C 1
ATOM 1610 O O . LYS B 1 54 ? -16.266 27.672 6.211 1 95.06 54 LYS B O 1
ATOM 1615 N N . TRP B 1 55 ? -14.648 29.375 6.375 1 94.5 55 TRP B N 1
ATOM 1616 C CA . TRP B 1 55 ? -13.703 28.422 6.949 1 94.5 55 TRP B CA 1
ATOM 1617 C C . TRP B 1 55 ? -14.07 28.094 8.391 1 94.5 55 TRP B C 1
ATOM 1619 O O . TRP B 1 55 ? -14.438 28.984 9.164 1 94.5 55 TRP B O 1
ATOM 1629 N N . VAL B 1 56 ? -13.953 26.812 8.641 1 92.88 56 VAL B N 1
ATOM 1630 C CA . VAL B 1 56 ? -14.18 26.344 10.008 1 92.88 56 VAL B CA 1
ATOM 1631 C C . VAL B 1 56 ? -12.875 26.391 10.789 1 92.88 56 VAL B C 1
ATOM 1633 O O . VAL B 1 56 ? -12.836 26.844 11.93 1 92.88 56 VAL B O 1
ATOM 1636 N N . ASP B 1 57 ? -11.781 26 10.203 1 93 57 ASP B N 1
ATOM 1637 C CA . ASP B 1 57 ? -10.492 25.844 10.867 1 93 57 ASP B CA 1
ATOM 1638 C C . ASP B 1 57 ? -9.547 27 10.508 1 93 57 ASP B C 1
ATOM 1640 O O . ASP B 1 57 ? -9.734 27.672 9.492 1 93 57 ASP B O 1
ATOM 1644 N N . ILE B 1 58 ? -8.555 27.078 11.414 1 91.38 58 ILE B N 1
ATOM 1645 C CA . ILE B 1 58 ? -7.539 28.094 11.156 1 91.38 58 ILE B CA 1
ATOM 1646 C C . ILE B 1 58 ? -6.641 27.656 10.008 1 91.38 58 ILE B C 1
ATOM 1648 O O . ILE B 1 58 ? -6.617 26.469 9.648 1 91.38 58 ILE B O 1
ATOM 1652 N N . GLU B 1 59 ? -5.961 28.688 9.5 1 92.81 59 GLU B N 1
ATOM 1653 C CA . GLU B 1 59 ? -5.043 28.375 8.406 1 92.81 59 GLU B CA 1
ATOM 1654 C C . GLU B 1 59 ? -3.805 27.641 8.914 1 92.81 59 GLU B C 1
ATOM 1656 O O . GLU B 1 59 ? -3.283 27.969 9.984 1 92.81 59 GLU B O 1
ATOM 1661 N N . MET B 1 60 ? -3.285 26.797 8.188 1 93.56 60 MET B N 1
ATOM 1662 C CA . MET B 1 60 ? -2.076 26.047 8.523 1 93.56 60 MET B CA 1
ATOM 1663 C C . MET B 1 60 ? -0.827 26.844 8.148 1 93.56 60 MET B C 1
ATOM 1665 O O . MET B 1 60 ? -0.85 27.641 7.207 1 93.56 60 MET B O 1
ATOM 1669 N N . THR B 1 61 ? 0.24 26.516 8.914 1 93.25 61 THR B N 1
ATOM 1670 C CA . THR B 1 61 ? 1.534 27.062 8.523 1 93.25 61 THR B CA 1
ATOM 1671 C C . THR B 1 61 ? 2.09 26.344 7.305 1 93.25 61 THR B C 1
ATOM 1673 O O . THR B 1 61 ? 1.586 25.281 6.922 1 93.25 61 THR B O 1
ATOM 1676 N N . GLU B 1 62 ? 3.055 26.984 6.742 1 93.44 62 GLU B N 1
ATOM 1677 C CA . GLU B 1 62 ? 3.631 26.422 5.527 1 93.44 62 GLU B CA 1
ATOM 1678 C C . GLU B 1 62 ? 4.18 25.016 5.785 1 93.44 62 GLU B C 1
ATOM 1680 O O . GLU B 1 62 ? 3.939 24.094 5.004 1 93.44 62 GLU B O 1
ATOM 1685 N N . TRP B 1 63 ? 5.012 24.859 6.883 1 93.12 63 TRP B N 1
ATOM 1686 C CA . TRP B 1 63 ? 5.582 23.562 7.184 1 93.12 63 TRP B CA 1
ATOM 1687 C C . TRP B 1 63 ? 4.484 22.516 7.41 1 93.12 63 TRP B C 1
ATOM 1689 O O . TRP B 1 63 ? 4.621 21.359 7.008 1 93.12 63 TRP B O 1
ATOM 1699 N N . GLN B 1 64 ? 3.422 22.938 8.047 1 94.56 64 GLN B N 1
ATOM 1700 C CA . GLN B 1 64 ? 2.318 22.016 8.289 1 94.56 64 GLN B CA 1
ATOM 1701 C C . GLN B 1 64 ? 1.673 21.562 6.984 1 94.56 64 GLN B C 1
ATOM 1703 O O . GLN B 1 64 ? 1.305 20.406 6.828 1 94.56 64 GLN B O 1
ATOM 1708 N N . LYS B 1 65 ? 1.52 22.484 6.07 1 95.94 65 LYS B N 1
ATOM 1709 C CA . LYS B 1 65 ? 1.007 22.156 4.742 1 95.94 65 LYS B CA 1
ATOM 1710 C C . LYS B 1 65 ? 1.902 21.125 4.047 1 95.94 65 LYS B C 1
ATOM 1712 O O . LYS B 1 65 ? 1.41 20.172 3.455 1 95.94 65 LYS B O 1
ATOM 1717 N N . ASP B 1 66 ? 3.129 21.422 4.176 1 95.69 66 ASP B N 1
ATOM 1718 C CA . ASP B 1 66 ? 4.09 20.531 3.537 1 95.69 66 ASP B CA 1
ATOM 1719 C C . ASP B 1 66 ? 3.973 19.109 4.086 1 95.69 66 ASP B C 1
ATOM 1721 O O . ASP B 1 66 ? 3.982 18.141 3.32 1 95.69 66 ASP B O 1
ATOM 1725 N N . VAL B 1 67 ? 3.877 19.062 5.41 1 96.56 67 VAL B N 1
ATOM 1726 C CA . VAL B 1 67 ? 3.775 17.75 6.055 1 96.56 67 VAL B CA 1
ATOM 1727 C C . VAL B 1 67 ? 2.51 17.047 5.582 1 96.56 67 VAL B C 1
ATOM 1729 O O . VAL B 1 67 ? 2.561 15.875 5.176 1 96.56 67 VAL B O 1
ATOM 1732 N N . THR B 1 68 ? 1.419 17.672 5.652 1 97.5 68 THR B N 1
ATOM 1733 C CA . THR B 1 68 ? 0.134 17.094 5.285 1 97.5 68 THR B CA 1
ATOM 1734 C C . THR B 1 68 ? 0.128 16.672 3.82 1 97.5 68 THR B C 1
ATOM 1736 O O . THR B 1 68 ? -0.28 15.555 3.49 1 97.5 68 THR B O 1
ATOM 1739 N N . ASN B 1 69 ? 0.627 17.516 2.932 1 97.75 69 ASN B N 1
ATOM 1740 C CA . ASN B 1 69 ? 0.682 17.203 1.507 1 97.75 69 ASN B CA 1
ATOM 1741 C C . ASN B 1 69 ? 1.587 16.016 1.226 1 97.75 69 ASN B C 1
ATOM 1743 O O . ASN B 1 69 ? 1.281 15.188 0.365 1 97.75 69 ASN B O 1
ATOM 1747 N N . SER B 1 70 ? 2.684 15.953 1.889 1 97.88 70 SER B N 1
ATOM 1748 C CA . SER B 1 70 ? 3.604 14.836 1.707 1 97.88 70 SER B CA 1
ATOM 1749 C C . SER B 1 70 ? 2.959 13.516 2.123 1 97.88 70 SER B C 1
ATOM 1751 O O . SER B 1 70 ? 3.074 12.516 1.417 1 97.88 70 SER B O 1
ATOM 1753 N N . LEU B 1 71 ? 2.322 13.602 3.266 1 97.62 71 LEU B N 1
ATOM 1754 C CA . LEU B 1 71 ? 1.658 12.398 3.756 1 97.62 71 LEU B CA 1
ATOM 1755 C C . LEU B 1 71 ? 0.55 11.969 2.803 1 97.62 71 LEU B C 1
ATOM 1757 O O . LEU B 1 71 ? 0.404 10.781 2.514 1 97.62 71 LEU B O 1
ATOM 1761 N N . 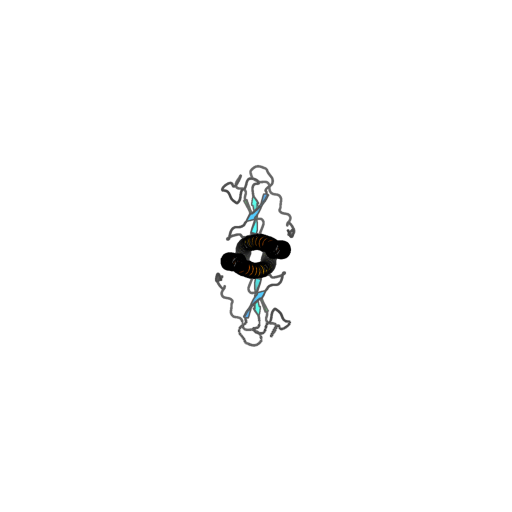MET B 1 72 ? -0.182 12.898 2.342 1 97.81 72 MET B N 1
ATOM 1762 C CA . MET B 1 72 ? -1.236 12.586 1.381 1 97.81 72 MET B CA 1
ATOM 1763 C C . MET B 1 72 ? -0.652 11.977 0.112 1 97.81 72 MET B C 1
ATOM 1765 O O . MET B 1 72 ? -1.219 11.031 -0.446 1 97.81 72 MET B O 1
ATOM 1769 N N . ALA B 1 73 ? 0.402 12.477 -0.361 1 97.94 73 ALA B N 1
ATOM 1770 C CA . ALA B 1 73 ? 1.072 11.922 -1.536 1 97.94 73 ALA B CA 1
ATOM 1771 C C . ALA B 1 73 ? 1.53 10.492 -1.285 1 97.94 73 ALA B C 1
ATOM 1773 O O . ALA B 1 73 ? 1.401 9.633 -2.158 1 97.94 73 ALA B O 1
ATOM 1774 N N . ASP B 1 74 ? 2.086 10.219 -0.135 1 98.06 74 ASP B N 1
ATOM 1775 C CA . ASP B 1 74 ? 2.512 8.875 0.233 1 98.06 74 ASP B CA 1
ATOM 1776 C C . ASP B 1 74 ? 1.34 7.898 0.187 1 98.06 74 ASP B C 1
ATOM 1778 O O . ASP B 1 74 ? 1.464 6.797 -0.354 1 98.06 74 ASP B O 1
ATOM 1782 N N . VAL B 1 75 ? 0.299 8.383 0.799 1 97.94 75 VAL B N 1
ATOM 1783 C CA . VAL B 1 75 ? -0.894 7.543 0.834 1 97.94 75 VAL B CA 1
ATOM 1784 C C . VAL B 1 75 ? -1.326 7.203 -0.59 1 97.94 75 VAL B C 1
ATOM 1786 O O . VAL B 1 75 ? -1.618 6.043 -0.895 1 97.94 75 VAL B O 1
ATOM 1789 N N . ASN B 1 76 ? -1.359 8.148 -1.47 1 97.31 76 ASN B N 1
ATOM 1790 C CA . ASN B 1 76 ? -1.803 7.941 -2.844 1 97.31 76 ASN B CA 1
ATOM 1791 C C . ASN B 1 76 ? -0.845 7.035 -3.613 1 97.31 76 ASN B C 1
ATOM 1793 O O . ASN B 1 76 ? -1.279 6.176 -4.383 1 97.31 76 ASN B O 1
ATOM 1797 N N . MET B 1 77 ? 0.381 7.238 -3.42 1 98 77 MET B N 1
ATOM 1798 C CA . MET B 1 77 ? 1.374 6.406 -4.094 1 98 77 MET B CA 1
ATOM 1799 C C . MET B 1 77 ? 1.255 4.953 -3.652 1 98 77 MET B C 1
ATOM 1801 O O . MET B 1 77 ? 1.326 4.039 -4.477 1 98 77 MET B O 1
ATOM 1805 N N . GLN B 1 78 ? 1.069 4.785 -2.365 1 98.31 78 GLN B N 1
ATOM 1806 C CA . GLN B 1 78 ? 0.926 3.432 -1.844 1 98.31 78 GLN B CA 1
ATOM 1807 C C . GLN B 1 78 ? -0.35 2.773 -2.361 1 98.31 78 GLN B C 1
ATOM 1809 O O . GLN B 1 78 ? -0.377 1.565 -2.605 1 98.31 78 GLN B O 1
ATOM 1814 N N . LYS B 1 79 ? -1.368 3.512 -2.531 1 98.06 79 LYS B N 1
ATOM 1815 C CA . LYS B 1 79 ? -2.609 2.984 -3.094 1 98.06 79 LYS B CA 1
ATOM 1816 C C . LYS B 1 79 ? -2.395 2.473 -4.516 1 98.06 79 LYS B C 1
ATOM 1818 O O . LYS B 1 79 ? -2.885 1.401 -4.875 1 98.06 79 LYS B O 1
ATOM 1823 N N . ILE B 1 80 ? -1.688 3.246 -5.246 1 98.25 80 ILE B N 1
ATOM 1824 C CA . ILE B 1 80 ? -1.382 2.84 -6.613 1 98.25 80 ILE B CA 1
ATOM 1825 C C . ILE B 1 80 ? -0.562 1.552 -6.598 1 98.25 80 ILE B C 1
ATOM 1827 O O . ILE B 1 80 ? -0.853 0.614 -7.344 1 98.25 80 ILE B O 1
ATOM 1831 N N . GLU B 1 81 ? 0.434 1.494 -5.789 1 98.12 81 GLU B N 1
ATOM 1832 C CA . GLU B 1 81 ? 1.274 0.306 -5.68 1 98.12 81 GLU B CA 1
ATOM 1833 C C . GLU B 1 81 ? 0.453 -0.915 -5.273 1 98.12 81 GLU B C 1
ATOM 1835 O O . GLU B 1 81 ? 0.641 -2.004 -5.82 1 98.12 81 GLU B O 1
ATOM 1840 N N . LEU B 1 82 ? -0.33 -0.688 -4.359 1 98.12 82 LEU B N 1
ATOM 1841 C CA . LEU B 1 82 ? -1.184 -1.781 -3.906 1 98.12 82 LEU B CA 1
ATOM 1842 C C . LEU B 1 82 ? -2.047 -2.305 -5.047 1 98.12 82 LEU B C 1
ATOM 1844 O O . LEU B 1 82 ? -2.186 -3.518 -5.223 1 98.12 82 LEU B O 1
ATOM 1848 N N . ARG B 1 83 ? -2.604 -1.425 -5.762 1 98.06 83 ARG B N 1
ATOM 1849 C CA . ARG B 1 83 ? -3.432 -1.82 -6.898 1 98.06 83 ARG B CA 1
ATOM 1850 C C . ARG B 1 83 ? -2.625 -2.621 -7.914 1 98.06 83 ARG B C 1
ATOM 1852 O O . ARG B 1 83 ? -3.09 -3.645 -8.414 1 98.06 83 ARG B O 1
ATOM 1859 N N . MET B 1 84 ? -1.44 -2.18 -8.18 1 98.5 84 MET B N 1
ATOM 1860 C CA . MET B 1 84 ? -0.586 -2.863 -9.148 1 98.5 84 MET B CA 1
ATOM 1861 C C . MET B 1 84 ? -0.221 -4.262 -8.656 1 98.5 84 MET B C 1
ATOM 1863 O O . MET B 1 84 ? -0.251 -5.219 -9.43 1 98.5 84 MET B O 1
ATOM 1867 N N . LEU B 1 85 ? 0.042 -4.379 -7.434 1 98.19 85 LEU B N 1
ATOM 1868 C CA . LEU B 1 85 ? 0.414 -5.672 -6.871 1 98.19 85 LEU B CA 1
ATOM 1869 C C . LEU B 1 85 ? -0.772 -6.629 -6.875 1 98.19 85 LEU B C 1
ATOM 1871 O O . LEU B 1 85 ? -0.61 -7.824 -7.133 1 98.19 85 LEU B O 1
ATOM 1875 N N . LYS B 1 86 ? -1.895 -6.125 -6.594 1 98.62 86 LYS B N 1
ATOM 1876 C CA . LYS B 1 86 ? -3.098 -6.949 -6.617 1 98.62 86 LYS B CA 1
ATOM 1877 C C . LYS B 1 86 ? -3.379 -7.469 -8.023 1 98.62 86 LYS B C 1
ATOM 1879 O O . LYS B 1 86 ? -3.777 -8.625 -8.203 1 98.62 86 LYS B O 1
ATOM 1884 N N . MET B 1 87 ? -3.137 -6.648 -8.969 1 98.62 87 MET B N 1
ATOM 1885 C CA . MET B 1 87 ? -3.307 -7.074 -10.352 1 98.62 87 MET B CA 1
ATOM 1886 C C . MET B 1 87 ? -2.281 -8.141 -10.719 1 98.62 87 MET B C 1
ATOM 1888 O O . MET B 1 87 ? -2.617 -9.133 -11.375 1 98.62 87 MET B O 1
ATOM 1892 N N . GLU B 1 88 ? -1.054 -7.914 -10.367 1 98.56 88 GLU B N 1
ATOM 1893 C CA . GLU B 1 88 ? -0.023 -8.914 -10.625 1 98.56 88 GLU B CA 1
ATOM 1894 C C . GLU B 1 88 ? -0.375 -10.25 -9.977 1 98.56 88 GLU B C 1
ATOM 1896 O O . GLU B 1 88 ? -0.213 -11.305 -10.586 1 98.56 88 GLU B O 1
ATOM 1901 N N . LEU B 1 89 ? -0.81 -10.156 -8.781 1 98.62 89 LEU B N 1
ATOM 1902 C CA . LEU B 1 89 ? -1.185 -11.367 -8.062 1 98.62 89 LEU B CA 1
ATOM 1903 C C . LEU B 1 89 ? -2.297 -12.117 -8.797 1 98.62 89 LEU B C 1
ATOM 1905 O O . LEU B 1 89 ? -2.246 -13.336 -8.93 1 98.62 89 LEU B O 1
ATOM 1909 N N . ALA B 1 90 ? -3.25 -11.375 -9.18 1 98.69 90 ALA B N 1
ATOM 1910 C CA . ALA B 1 90 ? -4.34 -11.992 -9.938 1 98.69 90 ALA B CA 1
ATOM 1911 C C . ALA B 1 90 ? -3.824 -12.656 -11.203 1 98.69 90 ALA B C 1
ATOM 1913 O O . ALA B 1 90 ? -4.25 -13.766 -11.547 1 98.69 90 ALA B O 1
ATOM 1914 N N . ASP B 1 91 ? -2.918 -12 -11.891 1 98.62 91 ASP B N 1
ATOM 1915 C CA . ASP B 1 91 ? -2.342 -12.547 -13.117 1 98.62 91 ASP B CA 1
ATOM 1916 C C . ASP B 1 91 ? -1.585 -13.844 -12.836 1 98.62 91 ASP B C 1
ATOM 1918 O O . ASP B 1 91 ? -1.755 -14.836 -13.547 1 98.62 91 ASP B O 1
ATOM 1922 N N . VAL B 1 92 ? -0.817 -13.812 -11.805 1 98.69 92 VAL B N 1
ATOM 1923 C CA . VAL B 1 92 ? 0.005 -14.977 -11.492 1 98.69 92 VAL B CA 1
ATOM 1924 C C . VAL B 1 92 ? -0.886 -16.125 -11.031 1 98.69 92 VAL B C 1
ATOM 1926 O O . VAL B 1 92 ? -0.629 -17.281 -11.367 1 98.69 92 VAL B O 1
ATOM 1929 N N . LYS B 1 93 ? -1.894 -15.898 -10.367 1 98.62 93 LYS B N 1
ATOM 1930 C CA . LYS B 1 93 ? -2.842 -16.922 -9.953 1 98.62 93 LYS B CA 1
ATOM 1931 C C . LYS B 1 93 ? -3.535 -17.547 -11.164 1 98.62 93 LYS B C 1
ATOM 1933 O O . LYS B 1 93 ? -3.762 -18.75 -11.211 1 98.62 93 LYS B O 1
ATOM 1938 N N . GLY B 1 94 ? -3.852 -16.672 -12.102 1 98.62 94 GLY B N 1
ATOM 1939 C CA . GLY B 1 94 ? -4.398 -17.188 -13.344 1 98.62 94 GLY B CA 1
ATOM 1940 C C . GLY B 1 94 ? -3.455 -18.125 -14.07 1 98.62 94 GLY B C 1
ATOM 1941 O O . GLY B 1 94 ? -3.867 -19.188 -14.531 1 98.62 94 GLY B O 1
ATOM 1942 N N . GLU B 1 95 ? -2.232 -17.75 -14.195 1 98.19 95 GLU B N 1
ATOM 1943 C CA . GLU B 1 95 ? -1.224 -18.594 -14.828 1 98.19 95 GLU B CA 1
ATOM 1944 C C . GLU B 1 95 ? -1.087 -19.922 -14.102 1 98.19 95 GLU B C 1
ATOM 1946 O O . GLU B 1 95 ? -0.978 -20.969 -14.734 1 98.19 95 GLU B O 1
ATOM 1951 N N . LYS B 1 96 ? -1.068 -19.844 -12.805 1 98.56 96 LYS B N 1
ATOM 1952 C CA . LYS B 1 96 ? -1.006 -21.062 -11.992 1 98.56 96 LYS B CA 1
ATOM 1953 C C . LYS B 1 96 ? -2.186 -21.984 -12.289 1 98.56 96 LYS B C 1
ATOM 1955 O O . LYS B 1 96 ? -2.014 -23.203 -12.43 1 98.56 96 LYS B O 1
ATOM 1960 N N . GLY B 1 97 ? -3.301 -21.438 -12.391 1 97.94 97 GLY B N 1
ATOM 1961 C CA . GLY B 1 97 ? -4.477 -22.219 -12.727 1 97.94 97 GLY B CA 1
ATOM 1962 C C . GLY B 1 97 ? -4.371 -22.906 -14.078 1 97.94 97 GLY B C 1
ATOM 1963 O O . GLY B 1 97 ? -4.758 -24.062 -14.227 1 97.94 97 GLY B O 1
ATOM 1964 N N . CYS B 1 98 ? -3.869 -22.203 -15.055 1 97.62 98 CYS B N 1
ATOM 1965 C CA . CYS B 1 98 ? -3.686 -22.781 -16.391 1 97.62 98 CYS B CA 1
ATOM 1966 C C . CYS B 1 98 ? -2.703 -23.938 -16.344 1 97.62 98 CYS B C 1
ATOM 1968 O O . CYS B 1 98 ? -2.936 -24.984 -16.984 1 97.62 98 CYS B O 1
ATOM 1970 N N . LEU B 1 99 ? -1.701 -23.734 -15.555 1 97.94 99 LEU B N 1
ATOM 1971 C CA . LEU B 1 99 ? -0.701 -24.781 -15.414 1 97.94 99 LEU B CA 1
ATOM 1972 C C . LEU B 1 99 ? -1.294 -26.016 -14.719 1 97.94 99 LEU B C 1
ATOM 1974 O O . LEU B 1 99 ? -0.982 -27.141 -15.078 1 97.94 99 LEU B O 1
ATOM 1978 N N . GLU B 1 100 ? -2.074 -25.766 -13.758 1 97.62 100 GLU B N 1
ATOM 1979 C CA . GLU B 1 100 ? -2.732 -26.859 -13.062 1 97.62 100 GLU B CA 1
ATOM 1980 C C . GLU B 1 100 ? -3.613 -27.672 -14.008 1 97.62 100 GLU B C 1
ATOM 1982 O O . GLU B 1 100 ? -3.611 -28.906 -13.969 1 97.62 100 GLU B O 1
ATOM 1987 N N . LEU B 1 101 ? -4.352 -27.031 -14.844 1 97.62 101 LEU B N 1
ATOM 1988 C CA . LEU B 1 101 ? -5.199 -27.703 -15.82 1 97.62 101 LEU B CA 1
ATOM 1989 C C . LEU B 1 101 ? -4.359 -28.516 -16.797 1 97.62 101 LEU B C 1
ATOM 1991 O O . LEU B 1 101 ? -4.703 -29.656 -17.125 1 97.62 101 LEU B O 1
ATOM 1995 N N . GLU B 1 102 ? -3.295 -27.938 -17.25 1 97.81 102 GLU B N 1
ATOM 1996 C CA . GLU B 1 102 ? -2.398 -28.656 -18.156 1 97.81 102 GLU B CA 1
ATOM 1997 C C . GLU B 1 102 ? -1.824 -29.891 -17.484 1 97.81 102 GLU B C 1
ATOM 1999 O O . GLU B 1 102 ? -1.746 -30.969 -18.109 1 97.81 102 GLU B O 1
ATOM 2004 N N . ASN B 1 103 ? -1.426 -29.672 -16.266 1 97.94 103 ASN B N 1
ATOM 2005 C CA . ASN B 1 103 ? -0.878 -30.797 -15.508 1 97.94 103 ASN B CA 1
ATOM 2006 C C . ASN B 1 103 ? -1.891 -31.938 -15.375 1 97.94 103 ASN B C 1
ATOM 2008 O O . ASN B 1 103 ? -1.539 -33.094 -15.523 1 97.94 103 ASN B O 1
ATOM 2012 N N . GLN B 1 104 ? -3.109 -31.578 -15.133 1 97 104 GLN B N 1
ATOM 2013 C CA . GLN B 1 104 ? -4.156 -32.594 -15.016 1 97 104 GLN B CA 1
ATOM 2014 C C . GLN B 1 104 ? -4.371 -33.312 -16.344 1 97 104 GLN B C 1
ATOM 2016 O O . GLN B 1 104 ? -4.539 -34.531 -16.359 1 97 104 GLN B O 1
ATOM 2021 N N . ALA B 1 105 ? -4.363 -32.594 -17.422 1 97.19 105 ALA B N 1
ATOM 2022 C CA . ALA B 1 105 ? -4.516 -33.188 -18.75 1 97.19 105 ALA B CA 1
ATOM 2023 C C . ALA B 1 105 ? -3.379 -34.156 -19.062 1 97.19 105 ALA B C 1
ATOM 2025 O O . ALA B 1 105 ? -3.611 -35.25 -19.578 1 97.19 105 ALA B O 1
ATOM 2026 N N . LEU B 1 106 ? -2.201 -33.781 -18.672 1 96.44 106 LEU B N 1
ATOM 2027 C CA . LEU B 1 106 ? -1.039 -34.625 -18.922 1 96.44 106 LEU B CA 1
ATOM 2028 C C . LEU B 1 106 ? -1.106 -35.906 -18.078 1 96.44 106 LEU B C 1
ATOM 2030 O O . LEU B 1 106 ? -0.774 -36.969 -18.547 1 96.44 106 LEU B O 1
ATOM 2034 N N . LYS B 1 107 ? -1.562 -35.781 -16.828 1 96.44 107 LYS B N 1
ATOM 2035 C CA . LYS B 1 107 ? -1.719 -36.938 -15.961 1 96.44 107 LYS B CA 1
ATOM 2036 C C . LYS B 1 107 ? -2.768 -37.906 -16.516 1 96.44 107 LYS B C 1
ATOM 2038 O O . LYS B 1 107 ? -2.576 -39.125 -16.484 1 96.44 107 LYS B O 1
ATOM 2043 N N . HIS B 1 108 ? -3.797 -37.406 -17.078 1 95.69 108 HIS B N 1
ATOM 2044 C CA . HIS B 1 108 ? -4.824 -38.25 -17.703 1 95.69 108 HIS B CA 1
ATOM 2045 C C . HIS B 1 108 ? -4.277 -38.969 -18.922 1 95.69 108 HIS B C 1
ATOM 2047 O O . HIS B 1 108 ? -4.5 -40.188 -19.078 1 95.69 108 HIS B O 1
ATOM 2053 N N . GLN B 1 109 ? -3.533 -38.281 -19.719 1 93.25 109 GLN B N 1
ATOM 2054 C CA . GLN B 1 109 ? -2.934 -38.906 -20.906 1 93.25 109 GLN B CA 1
ATOM 2055 C C . GLN B 1 109 ? -1.986 -40.031 -20.516 1 93.25 109 GLN B C 1
ATOM 2057 O O . GLN B 1 109 ? -1.985 -41.094 -21.156 1 93.25 109 GLN B O 1
ATOM 2062 N N . LEU B 1 110 ? -1.193 -39.719 -19.516 1 92 110 LEU B N 1
ATOM 2063 C CA . LEU B 1 110 ? -0.246 -40.719 -19.031 1 92 110 LEU B CA 1
ATOM 2064 C C . LEU B 1 110 ? -0.976 -41.969 -18.5 1 92 110 LEU B C 1
ATOM 2066 O O . LEU B 1 110 ? -0.566 -43.094 -18.75 1 92 110 LEU B O 1
ATOM 2070 N N . THR B 1 111 ? -2.045 -41.719 -17.75 1 90.19 111 THR B N 1
ATOM 2071 C CA . THR B 1 111 ? -2.826 -42.844 -17.203 1 90.19 111 THR B CA 1
ATOM 2072 C C . THR B 1 111 ? -3.449 -43.656 -18.312 1 90.19 111 THR B C 1
ATOM 2074 O O . THR B 1 111 ? -3.41 -44.906 -18.281 1 90.19 111 THR B O 1
ATOM 2077 N N . VAL B 1 112 ? -3.951 -43 -19.391 1 88.94 112 VAL B N 1
ATOM 2078 C CA . VAL B 1 112 ? -4.562 -43.688 -20.531 1 88.94 112 VAL B CA 1
ATOM 2079 C C . VAL B 1 112 ? -3.51 -44.5 -21.281 1 88.94 112 VAL B C 1
ATOM 2081 O O . VAL B 1 112 ? -3.75 -45.656 -21.641 1 88.94 112 VAL B O 1
ATOM 2084 N N . MET B 1 113 ? -2.314 -43.969 -21.391 1 86.31 113 MET B N 1
ATOM 2085 C CA . MET B 1 113 ? -1.245 -44.656 -22.109 1 86.31 113 MET B CA 1
ATOM 2086 C C . MET B 1 113 ? -0.749 -45.875 -21.312 1 86.31 113 MET B C 1
ATOM 2088 O O . MET B 1 113 ? -0.452 -46.906 -21.891 1 86.31 113 MET B O 1
ATOM 2092 N N . LYS B 1 114 ? -0.737 -45.688 -19.953 1 84.94 114 LYS B N 1
ATOM 2093 C CA . LYS B 1 114 ? -0.316 -46.781 -19.109 1 84.94 114 LYS B CA 1
ATOM 2094 C C . LYS B 1 114 ? -1.31 -47.938 -19.172 1 84.94 114 LYS B C 1
ATOM 2096 O O . LYS B 1 114 ? -0.913 -49.125 -19.203 1 84.94 114 LYS B O 1
ATOM 2101 N N . LYS B 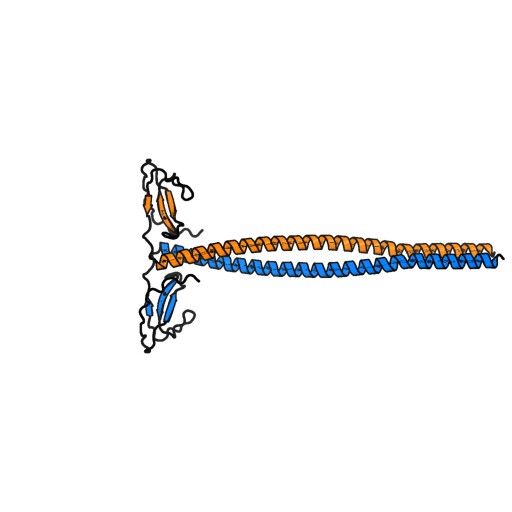1 115 ? -2.541 -47.719 -19.406 1 83.75 115 LYS B N 1
ATOM 2102 C CA . LYS B 1 115 ? -3.568 -48.781 -19.5 1 83.75 115 LYS B CA 1
ATOM 2103 C C . LYS B 1 115 ? -3.51 -49.469 -20.844 1 83.75 115 LYS B C 1
ATOM 2105 O O . LYS B 1 115 ? -3.635 -50.719 -20.906 1 83.75 115 LYS B O 1
ATOM 2110 N N . HIS B 1 116 ? -3.152 -48.812 -21.938 1 79.75 116 HIS B N 1
ATOM 2111 C CA . HIS B 1 116 ? -3.068 -49.375 -23.266 1 79.75 116 HIS B CA 1
ATOM 2112 C C . HIS B 1 116 ? -1.775 -50.188 -23.453 1 79.75 116 HIS B C 1
ATOM 2114 O O . HIS B 1 116 ? -1.764 -51.219 -24.125 1 79.75 116 HIS B O 1
ATOM 2120 N N . GLY B 1 117 ? -0.716 -49.594 -22.859 1 72 117 GLY B N 1
ATOM 2121 C CA . GLY B 1 117 ? 0.555 -50.312 -22.922 1 72 117 GLY B CA 1
ATOM 2122 C C . GLY B 1 117 ? 0.526 -51.656 -22.25 1 72 117 GLY B C 1
ATOM 2123 O O . GLY B 1 117 ? 1.178 -52.594 -22.719 1 72 117 GLY B O 1
ATOM 2124 N N . LEU B 1 118 ? -0.194 -51.906 -21.234 1 70.31 118 LEU B N 1
ATOM 2125 C CA . LEU B 1 118 ? -0.355 -53.156 -20.531 1 70.31 118 LEU B CA 1
ATOM 2126 C C . LEU B 1 118 ? -1.226 -54.125 -21.328 1 70.31 118 LEU B C 1
ATOM 2128 O O . LEU B 1 118 ? -1.004 -55.344 -21.297 1 70.31 118 LEU B O 1
ATOM 2132 N N . MET B 1 119 ? -2.088 -53.688 -22.219 1 71.88 119 MET B N 1
ATOM 2133 C CA . MET B 1 119 ? -3.035 -54.5 -22.953 1 71.88 119 MET B CA 1
ATOM 2134 C C . MET B 1 119 ? -2.375 -55.125 -24.188 1 71.88 119 MET B C 1
ATOM 2136 O O . MET B 1 119 ? -2.646 -56.281 -24.547 1 71.88 119 MET B O 1
ATOM 2140 N N . LEU B 1 120 ? -1.386 -54.531 -24.719 1 73.88 120 LEU B N 1
ATOM 2141 C CA . LEU B 1 120 ? -0.781 -54.969 -25.969 1 73.88 120 LEU B CA 1
ATOM 2142 C C . LEU B 1 120 ? 0.049 -56.25 -25.734 1 73.88 120 LEU B C 1
ATOM 2144 O O . LEU B 1 120 ? -0.111 -57.219 -26.453 1 73.88 120 LEU B O 1
ATOM 2148 N N . PRO B 1 121 ? 0.917 -56.344 -24.75 1 69.94 121 PRO B N 1
ATOM 2149 C CA . PRO B 1 121 ? 1.65 -57.594 -24.516 1 69.94 121 PRO B CA 1
ATOM 2150 C C . PRO B 1 121 ? 0.731 -58.781 -24.172 1 69.94 121 PRO B C 1
ATOM 2152 O O . PRO B 1 121 ? 0.993 -59.906 -24.578 1 69.94 121 PRO B O 1
ATOM 2155 N N . ALA B 1 122 ? -0.391 -58.438 -23.594 1 69.94 122 ALA B N 1
ATOM 2156 C CA . ALA B 1 122 ? -1.327 -59.5 -23.234 1 69.94 122 ALA B CA 1
ATOM 2157 C C . ALA B 1 122 ? -1.967 -60.094 -24.484 1 69.94 122 ALA B C 1
ATOM 2159 O O . ALA B 1 122 ? -2.111 -61.312 -24.578 1 69.94 122 ALA B O 1
ATOM 2160 N N . PHE B 1 123 ? -2.203 -59.312 -25.438 1 75.19 123 PHE B N 1
ATOM 2161 C CA . PHE B 1 123 ? -2.814 -59.781 -26.688 1 75.19 123 PHE B CA 1
ATOM 2162 C C . PHE B 1 123 ? -1.816 -60.562 -27.516 1 75.19 123 PHE B C 1
ATOM 2164 O O . PHE B 1 123 ? -2.172 -61.594 -28.109 1 75.19 123 PHE B O 1
ATOM 2171 N N . TYR B 1 124 ? -0.596 -60.25 -27.469 1 72.44 124 TYR B N 1
ATOM 2172 C CA . TYR B 1 124 ? 0.445 -60.938 -28.203 1 72.44 124 TYR B CA 1
ATOM 2173 C C . TYR B 1 124 ? 0.721 -62.312 -27.609 1 72.44 124 TYR B C 1
ATOM 2175 O O . TYR B 1 124 ? 0.897 -63.281 -28.328 1 72.44 124 TYR B O 1
ATOM 2183 N N . CYS B 1 125 ? 0.624 -62.312 -26.297 1 73.06 125 CYS B N 1
ATOM 2184 C CA . CYS B 1 125 ? 0.848 -63.594 -25.625 1 73.06 125 CYS B CA 1
ATOM 2185 C C . CYS B 1 125 ? -0.28 -64.562 -25.938 1 73.06 125 CYS B C 1
ATOM 2187 O O . CYS B 1 125 ? -0.035 -65.75 -26.141 1 73.06 125 CYS B O 1
ATOM 2189 N N . ILE B 1 126 ? -1.447 -64 -26.188 1 74.75 126 ILE B N 1
ATOM 2190 C CA . ILE B 1 126 ? -2.602 -64.875 -26.484 1 74.75 126 ILE B CA 1
ATOM 2191 C C . ILE B 1 126 ? -2.5 -65.375 -27.922 1 74.75 126 ILE B C 1
ATOM 2193 O O . ILE B 1 126 ? -2.773 -66.5 -28.203 1 74.75 126 ILE B O 1
ATOM 2197 N N . LEU B 1 127 ? -1.939 -64.562 -28.781 1 73.75 127 LEU B N 1
ATOM 2198 C CA . LEU B 1 127 ? -1.794 -64.938 -30.188 1 73.75 127 LEU B CA 1
ATOM 2199 C C . LEU B 1 127 ? -0.724 -66 -30.359 1 73.75 127 LEU B C 1
ATOM 2201 O O . LEU B 1 127 ? -0.928 -67 -31.078 1 73.75 127 LEU B O 1
ATOM 2205 N N . VAL B 1 128 ? 0.358 -65.938 -29.609 1 71.75 128 VAL B N 1
ATOM 2206 C CA . VAL B 1 128 ? 1.44 -66.875 -29.672 1 71.75 128 VAL B CA 1
ATOM 2207 C C . VAL B 1 128 ? 0.965 -68.188 -29.078 1 71.75 128 VAL B C 1
ATOM 2209 O O . VAL B 1 128 ? 1.259 -69.312 -29.625 1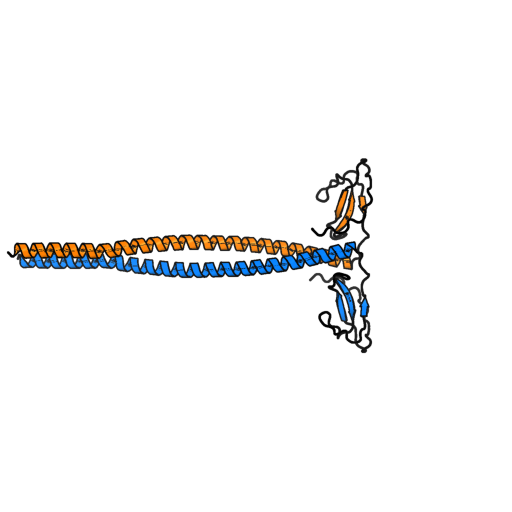 71.75 128 VAL B O 1
ATOM 2212 N N . PHE B 1 129 ? 0.105 -68.062 -28.031 1 76.88 129 PHE B N 1
ATOM 2213 C CA . PHE B 1 129 ? -0.418 -69.25 -27.406 1 76.88 129 PHE B CA 1
ATOM 2214 C C . PHE B 1 129 ? -1.349 -70 -28.359 1 76.88 129 PHE B C 1
ATOM 2216 O O . PHE B 1 129 ? -1.26 -71.188 -28.5 1 76.88 129 PHE B O 1
ATOM 2223 N N . VAL B 1 130 ? -2.068 -69.312 -29.188 1 78.81 130 VAL B N 1
ATOM 2224 C CA . VAL B 1 130 ? -3.002 -69.875 -30.125 1 78.81 130 VAL B CA 1
ATOM 2225 C C . VAL B 1 130 ? -2.23 -70.562 -31.281 1 78.81 130 VAL B C 1
ATOM 2227 O O . VAL B 1 130 ? -2.547 -71.688 -31.688 1 78.81 130 VAL B O 1
ATOM 2230 N N . VAL B 1 131 ? -1.164 -69.938 -31.656 1 73.5 131 VAL B N 1
ATOM 2231 C CA . VAL B 1 131 ? -0.371 -70.438 -32.781 1 73.5 131 VAL B CA 1
ATOM 2232 C C . VAL B 1 131 ? 0.368 -71.688 -32.344 1 73.5 131 VAL B C 1
ATOM 2234 O O . VAL B 1 131 ? 0.421 -72.688 -33.094 1 73.5 131 VAL B O 1
ATOM 2237 N N . VAL B 1 132 ? 0.812 -71.688 -31.109 1 74.19 132 VAL B N 1
ATOM 2238 C CA . VAL B 1 132 ? 1.531 -72.875 -30.578 1 74.19 132 VAL B CA 1
ATOM 2239 C C . VAL B 1 132 ? 0.573 -74.062 -30.438 1 74.19 132 VAL B C 1
ATOM 2241 O O . VAL B 1 132 ? 0.914 -75.188 -30.781 1 74.19 132 VAL B O 1
ATOM 2244 N N . VAL B 1 133 ? -0.632 -73.812 -30.172 1 77.31 133 VAL B N 1
ATOM 2245 C CA . VAL B 1 133 ? -1.63 -74.812 -29.984 1 77.31 133 VAL B CA 1
ATOM 2246 C C . VAL B 1 133 ? -2.041 -75.375 -31.328 1 77.31 133 VAL B C 1
ATOM 2248 O O . VAL B 1 133 ? -2.172 -76.625 -31.484 1 77.31 133 VAL B O 1
ATOM 2251 N N . VAL B 1 134 ? -2.029 -74.562 -32.344 1 73.69 134 VAL B N 1
ATOM 2252 C CA . VAL B 1 134 ? -2.426 -75 -33.656 1 73.69 134 VAL B CA 1
ATOM 2253 C C . VAL B 1 134 ? -1.315 -75.875 -34.281 1 73.69 134 VAL B C 1
ATOM 2255 O O . VAL B 1 134 ? -1.585 -76.875 -34.906 1 73.69 134 VAL B O 1
ATOM 2258 N N . ILE B 1 135 ? -0.104 -75.438 -34 1 71.62 135 ILE B N 1
ATOM 2259 C CA . ILE B 1 135 ? 1.046 -76.188 -34.531 1 71.62 135 ILE B CA 1
ATOM 2260 C C . ILE B 1 135 ? 1.148 -77.562 -33.844 1 71.62 135 ILE B C 1
ATOM 2262 O O . ILE B 1 135 ? 1.382 -78.562 -34.5 1 71.62 135 ILE B O 1
ATOM 2266 N N . LEU B 1 136 ? 0.88 -77.625 -32.625 1 74.56 136 LEU B N 1
ATOM 2267 C CA . LEU B 1 136 ? 0.921 -78.875 -31.891 1 74.56 136 LEU B CA 1
ATOM 2268 C C . LEU B 1 136 ? -0.211 -79.812 -32.344 1 74.56 136 LEU B C 1
ATOM 2270 O O . LEU B 1 136 ? -0.021 -81 -32.438 1 74.56 136 LEU B O 1
ATOM 2274 N N . PHE B 1 137 ? -1.252 -79.188 -32.75 1 73.75 137 PHE B N 1
ATOM 2275 C CA . PHE B 1 137 ? -2.391 -80 -33.188 1 73.75 137 PHE B CA 1
ATOM 2276 C C . PHE B 1 137 ? -2.18 -80.5 -34.594 1 73.75 137 PHE B C 1
ATOM 2278 O O . PHE B 1 137 ? -2.689 -81.562 -34.969 1 73.75 137 PHE B O 1
ATOM 2285 N N . ARG B 1 138 ? -1.54 -79.875 -35.406 1 63.22 138 ARG B N 1
ATOM 2286 C CA . ARG B 1 138 ? -1.264 -80.312 -36.75 1 63.22 138 ARG B CA 1
ATOM 2287 C C . ARG B 1 138 ? -0.173 -81.375 -36.781 1 63.22 138 ARG B C 1
ATOM 2289 O O . ARG B 1 138 ? -0.151 -82.25 -37.656 1 63.22 138 ARG B O 1
ATOM 2296 N N . TYR B 1 139 ? 0.625 -81.438 -35.906 1 61.75 139 TYR B N 1
ATOM 2297 C CA . TYR B 1 139 ? 1.676 -82.438 -35.875 1 61.75 139 TYR B CA 1
ATOM 2298 C C . TYR B 1 139 ? 1.193 -83.688 -35.188 1 61.75 139 TYR B C 1
ATOM 2300 O O . TYR B 1 139 ? 1.895 -84.688 -35.156 1 61.75 139 TYR B O 1
ATOM 2308 N N . PHE B 1 140 ? 0.035 -83.625 -34.75 1 56.66 140 PHE B N 1
ATOM 2309 C CA . PHE B 1 140 ? -0.604 -84.938 -34.375 1 56.66 140 PHE B CA 1
ATOM 2310 C C . PHE B 1 140 ? -1.687 -85.312 -35.375 1 56.66 140 PHE B C 1
ATOM 2312 O O . PHE B 1 140 ? -1.956 -86.5 -35.562 1 56.66 140 PHE B O 1
#

pLDDT: mean 87.36, std 15.14, range [28.05, 98.69]

Secondary structure (DSSP, 8-state):
------------B-TTSSBPEEEE--SSSSTT-EEEE-TTB-TTSS-BTT--EEE-SPPPPHHHHHHHHHHHHHHHHHHHHHHHHHHHHHHHHHHHHHHHHHHHHHHHHHHHHHHHHHHHHHHHHHHHHHHHHHHHHH--/------------B-TTSSBPEEEE--SSSSTT-EEEE-TTB-TTSS-BTT--EEE-SPPPPHHHHHHHHHHHHHHHHHHHHHHHHHHHHHHHHHHHHHHHHHHHHHHHHHHHHHHHHHHHHHHHHHHHHHHHHHHHHH--

Nearest PDB structures (foldseek):
  7jl5-assembly1_A  TM=6.347E-01  e=8.249E-02  Homo sapiens
  7jl5-assembly1_A  TM=6.340E-01  e=8.517E-02  Homo sapiens

Foldseek 3Di:
DPCDPPPPPDFDADPVRHTWDWDADCDLQAHRWIKTAHPQPDPVDPTRDVVDIGTPDDGDDPVVSVVRVVVVVVVVVVVVVVVVVVVVVVVVVVVVVVVVVVVVVVVVVVVVVVVVVVVPVVVVVVVVVVVVVVVVVVVD/DPCDPPPPPDFDADPVRHTWDWDADCDLQAHRWIKTAHPQPDPVDPTRDVVDIGTPDDGDDPVVSVVRVVVVVVVVVVVVVVVVVVVVVVVVVVVVVVVVVVVVVVVVVVVVVVVVVVVVVVVVVVVVVVVVVVVVVVVD

Organism: Chenopodium quinoa (NCBI:txid63459)

InterPro domains:
  IPR010666 Zinc finger, GRF-type [PS51999] (14-59)

Solvent-accessible surface area (backbone atoms only — not comparable to full-atom values): 15930 Å² total; per-residue (Å²): 130,86,77,64,81,73,65,82,69,76,88,46,68,32,83,84,70,42,67,43,34,85,45,68,36,81,45,80,88,47,61,70,38,39,29,35,27,25,70,60,43,35,91,91,51,92,43,42,57,72,64,36,74,42,74,70,55,80,84,74,52,71,69,55,38,50,51,50,50,52,44,52,50,51,42,53,51,49,50,52,51,44,52,53,50,52,51,51,41,53,51,51,52,49,53,36,49,54,49,49,53,51,38,51,53,50,52,49,50,44,54,55,49,55,58,52,60,61,50,51,62,53,52,51,54,52,52,53,51,51,51,51,52,52,51,57,55,67,76,99,132,85,77,65,82,74,66,82,68,75,87,46,68,32,83,85,71,44,67,43,34,84,46,68,34,81,47,81,90,47,61,69,38,39,29,35,26,24,70,60,43,36,90,92,53,93,45,43,58,73,64,37,74,43,74,70,54,81,84,73,52,69,70,56,38,52,51,50,51,49,43,52,49,51,42,52,52,50,51,51,50,45,51,51,51,52,50,50,40,52,51,50,51,50,52,36,50,52,49,50,53,51,40,51,52,48,51,50,52,46,53,53,48,55,57,52,61,60,48,52,62,54,52,52,51,50,51,53,51,52,51,52,51,50,52,57,56,69,75,101

Radius of gyration: 40.45 Å; Cα contacts (8 Å, |Δi|>4): 278; chains: 2; bounding box: 61×118×77 Å

Sequence (280 aa):
MTTIPRRKTSFHICKCGYPTSNLTSWTKQHPRRRFQACQFYEQDTDSRGCDFFKWVDIEMTEWQKDVTNSLMADVNMQKIELRMLKMELADVKGEKGCLELENQALKHQLTVMKKHGLMLPAFYCILVFVVVVVILFRYFMTTIPRRKTSFHICKCGYPTSNLTSWTKQHPRRRFQACQFYEQDTDSRGCDFFKWVDIEMTEWQKDVTNSLMADVNMQKIELRMLKMELADVKGEKGCLELENQALKHQLTVMKKHGLMLPAFYCILVFVVVVVILFRYF